Protein 1N2S (pdb70)

Foldseek 3Di:
DEEEEAPCPDQLNVLLVVLCVVLDPYDYYYCVPPVAHRNLLPLQRVLVRCVVRVGQEYEYPWADPPQQVCQVPLPVRLSGQAVSLLSNLQSCQVRLHEYEEEAELLQAAADPDDADEPPDDGDHQGSNNVSNVNNVVSNVVRHQRYEYEYEYQEDELPDDHLLVVLQVCQAVDAADEDAFQAKEFRAYSNQVSNLVSLVVVVCVVPVVLHDYFYDGADDMGGSLVLNVLSVVLCVVLVNDTNYDYRDHDHDPVDDGNGDDYSYRYHDGPSSCVSRVDDHHGRVVNVSVSSVCVSVPPD

Organism: Salmonella typhimurium (strain LT2 / SGSC1412 / ATCC 700720) (NCBI:txid99287)

Structure (mmCIF, N/CA/C/O backbone):
data_1N2S
#
_entry.id   1N2S
#
_cell.length_a   47.435
_cell.length_b   71.572
_cell.length_c   82.281
_cell.angle_alpha   90.00
_cell.angle_beta   90.00
_cell.angle_gamma   90.00
#
_symmetry.space_group_name_H-M   'P 21 21 2'
#
loop_
_entity.id
_entity.type
_entity.pdbx_description
1 polymer 'dTDP-glucose oxidoreductase'
2 non-polymer 'MAGNESIUM ION'
3 non-polymer '1,4-DIHYDRONICOTINAMIDE ADENINE DINUCLEOTIDE'
4 non-polymer 2-AMINO-2-HYDROXYMETHYL-PROPANE-1,3-DIOL
5 water water
#
loop_
_atom_site.group_PDB
_atom_site.id
_atom_site.type_symbol
_atom_site.label_atom_id
_atom_site.label_alt_id
_atom_site.label_comp_id
_atom_site.label_asym_id
_atom_site.label_entity_id
_atom_site.label_seq_id
_atom_site.pdbx_PDB_ins_code
_atom_site.Cartn_x
_atom_site.Cartn_y
_atom_site.Cartn_z
_atom_site.occupancy
_atom_site.B_iso_or_equiv
_atom_site.auth_seq_id
_atom_site.auth_comp_id
_atom_site.auth_asym_id
_atom_site.auth_atom_id
_atom_site.pdbx_PDB_model_num
ATOM 1 N N . MET A 1 1 ? 13.446 3.481 34.868 1.00 36.16 1 MET A N 1
ATOM 2 C CA . MET A 1 1 ? 14.295 2.274 34.851 1.00 35.02 1 MET A CA 1
ATOM 3 C C . MET A 1 1 ? 14.604 1.844 33.453 1.00 30.91 1 MET A C 1
ATOM 4 O O . MET A 1 1 ? 14.083 2.413 32.536 1.00 29.70 1 MET A O 1
ATOM 9 N N . ASN A 1 2 ? 15.579 0.945 33.320 1.00 28.68 2 ASN A N 1
ATOM 10 C CA . ASN A 1 2 ? 16.045 0.396 32.047 1.00 26.03 2 ASN A CA 1
ATOM 11 C C . ASN A 1 2 ? 15.407 -0.900 31.631 1.00 24.86 2 ASN A C 1
ATOM 12 O O . ASN A 1 2 ? 15.320 -1.809 32.411 1.00 23.87 2 ASN A O 1
ATOM 17 N N . ILE A 1 3 ? 14.963 -0.982 30.379 1.00 25.15 3 ILE A N 1
ATOM 18 C CA . ILE A 1 3 ? 14.305 -2.160 29.853 1.00 26.59 3 ILE A CA 1
ATOM 19 C C . ILE A 1 3 ? 15.154 -2.599 28.677 1.00 27.00 3 ILE A C 1
ATOM 20 O O . ILE A 1 3 ? 15.615 -1.772 27.929 1.00 25.77 3 ILE A O 1
ATOM 25 N N . LEU A 1 4 ? 15.419 -3.895 28.580 1.00 27.17 4 LEU A N 1
ATOM 26 C CA . LEU A 1 4 ? 16.150 -4.461 27.443 1.00 27.19 4 LEU A CA 1
ATOM 27 C C . LEU A 1 4 ? 15.266 -5.437 26.717 1.00 26.38 4 LEU A C 1
ATOM 28 O O . LEU A 1 4 ? 14.732 -6.346 27.336 1.00 28.78 4 LEU A O 1
ATOM 33 N N . LEU A 1 5 ? 15.091 -5.259 25.432 1.00 26.62 5 LEU A N 1
ATOM 34 C CA . LEU A 1 5 ? 14.169 -6.100 24.624 1.00 26.27 5 LEU A CA 1
ATOM 35 C C . LEU A 1 5 ? 15.075 -6.787 23.547 1.00 27.18 5 LEU A C 1
ATOM 36 O O . LEU A 1 5 ? 15.842 -6.134 22.891 1.00 25.38 5 LEU A O 1
ATOM 41 N N . PHE A 1 6 ? 15.043 -8.120 23.478 1.00 27.73 6 PHE A N 1
ATOM 42 C CA . PHE A 1 6 ? 15.648 -8.891 22.437 1.00 27.35 6 PHE A CA 1
ATOM 43 C C . PHE A 1 6 ? 14.473 -9.288 21.467 1.00 27.86 6 PHE A C 1
ATOM 44 O O . PHE A 1 6 ? 13.272 -9.438 21.885 1.00 26.08 6 PHE A O 1
ATOM 52 N N . GLY A 1 7 ? 14.778 -9.406 20.177 1.00 27.96 7 GLY A N 1
ATOM 53 C CA . GLY A 1 7 ? 13.758 -9.775 19.184 1.00 27.36 7 GLY A CA 1
ATOM 54 C C . GLY A 1 7 ? 12.868 -8.636 18.728 1.00 27.32 7 GLY A C 1
ATOM 55 O O . GLY A 1 7 ? 11.710 -8.836 18.338 1.00 27.34 7 GLY A O 1
ATOM 56 N N . LYS A 1 8 ? 13.447 -7.445 18.683 1.00 27.58 8 LYS A N 1
ATOM 57 C CA . LYS A 1 8 ? 12.746 -6.206 18.392 1.00 26.97 8 LYS A CA 1
ATOM 58 C C . LYS A 1 8 ? 12.085 -6.180 17.030 1.00 27.21 8 LYS A C 1
ATOM 59 O O . LYS A 1 8 ? 11.080 -5.538 16.933 1.00 26.88 8 LYS A O 1
ATOM 65 N N . THR A 1 9 ? 12.629 -6.893 16.035 1.00 25.35 9 THR A N 1
ATOM 66 C CA . THR A 1 9 ? 12.039 -6.929 14.714 1.00 26.89 9 THR A CA 1
ATOM 67 C C . THR A 1 9 ? 10.938 -7.961 14.512 1.00 26.33 9 THR A C 1
ATOM 68 O O . THR A 1 9 ? 10.339 -7.973 13.456 1.00 25.83 9 THR A O 1
ATOM 72 N N . GLY A 1 10 ? 10.668 -8.826 15.485 1.00 26.52 10 GLY A N 1
ATOM 73 C CA . GLY A 1 10 ? 9.630 -9.819 15.287 1.00 26.73 10 GLY A CA 1
ATOM 74 C C . GLY A 1 10 ? 8.230 -9.229 15.386 1.00 27.04 10 GLY A C 1
ATOM 75 O O . GLY A 1 10 ? 8.061 -8.046 15.610 1.00 24.67 10 GLY A O 1
ATOM 76 N N . GLN A 1 11 ? 7.243 -10.075 15.226 1.00 26.99 11 GLN A N 1
ATOM 77 C CA . GLN A 1 11 ? 5.849 -9.639 15.324 1.00 27.70 11 GLN A CA 1
ATOM 78 C C . GLN A 1 11 ? 5.625 -9.058 16.680 1.00 25.77 11 GLN A C 1
ATOM 79 O O . GLN A 1 11 ? 5.156 -7.942 16.817 1.00 28.29 11 GLN A O 1
ATOM 85 N N . VAL A 1 12 ? 5.988 -9.758 17.696 1.00 23.86 12 VAL A N 1
ATOM 86 C CA . VAL A 1 12 ? 5.649 -9.271 19.056 1.00 24.36 12 VAL A CA 1
ATOM 87 C C . VAL A 1 12 ? 6.635 -8.189 19.400 1.00 25.45 12 VAL A C 1
ATOM 88 O O . VAL A 1 12 ? 6.252 -7.161 19.907 1.00 26.28 12 VAL A O 1
ATOM 92 N N . GLY A 1 13 ? 7.920 -8.435 19.099 1.00 23.89 13 GLY A N 1
ATOM 93 C CA . GLY A 1 13 ? 8.894 -7.414 19.307 1.00 24.58 13 GLY A CA 1
ATOM 94 C C . GLY A 1 13 ? 8.614 -6.058 18.720 1.00 25.49 13 GLY A C 1
ATOM 95 O O . GLY A 1 13 ? 8.948 -5.066 19.354 1.00 23.97 13 GLY A O 1
ATOM 96 N N . TRP A 1 14 ? 8.132 -6.001 17.469 1.00 25.77 14 TRP A N 1
ATOM 97 C CA . TRP A 1 14 ? 7.881 -4.694 16.880 1.00 25.28 14 TRP A CA 1
ATOM 98 C C . TRP A 1 14 ? 6.820 -3.945 17.713 1.00 24.62 14 TRP A C 1
ATOM 99 O O . TRP A 1 14 ? 6.975 -2.696 17.915 1.00 24.31 14 TRP A O 1
ATOM 110 N N . GLU A 1 15 ? 5.786 -4.660 18.210 1.00 24.06 15 GLU A N 1
ATOM 111 C CA . GLU A 1 15 ? 4.765 -4.068 19.077 1.00 25.02 15 GLU A CA 1
ATOM 112 C C . GLU A 1 15 ? 5.302 -3.720 20.506 1.00 25.89 15 GLU A C 1
ATOM 113 O O . GLU A 1 15 ? 4.896 -2.682 21.096 1.00 24.77 15 GLU A O 1
ATOM 119 N N . LEU A 1 16 ? 6.288 -4.501 20.959 1.00 24.09 16 LEU A N 1
ATOM 120 C CA . LEU A 1 16 ? 6.945 -4.159 22.222 1.00 23.66 16 LEU A CA 1
ATOM 121 C C . LEU A 1 16 ? 7.785 -2.929 22.148 1.00 25.23 16 LEU A C 1
ATOM 122 O O . LEU A 1 16 ? 7.934 -2.208 23.136 1.00 26.11 16 LEU A O 1
ATOM 127 N N . GLN A 1 17 ? 8.388 -2.671 21.000 1.00 26.89 17 GLN A N 1
ATOM 128 C CA . GLN A 1 17 ? 9.108 -1.452 20.838 1.00 27.08 17 GLN A CA 1
ATOM 129 C C . GLN A 1 17 ? 8.210 -0.294 21.172 1.00 26.14 17 GLN A C 1
ATOM 130 O O . GLN A 1 17 ? 8.702 0.758 21.626 1.00 27.64 17 GLN A O 1
ATOM 136 N N . ARG A 1 18 ? 6.941 -0.388 20.869 1.00 25.71 18 ARG A N 1
ATOM 137 C CA . ARG A 1 18 ? 6.018 0.713 21.123 1.00 25.30 18 ARG A CA 1
ATOM 138 C C . ARG A 1 18 ? 5.560 0.656 22.585 1.00 25.28 18 ARG A C 1
ATOM 139 O O . ARG A 1 18 ? 5.689 1.665 23.295 1.00 26.06 18 ARG A O 1
ATOM 147 N N . SER A 1 19 ? 5.026 -0.488 22.997 1.00 23.62 19 SER A N 1
ATOM 148 C CA . SER A 1 19 ? 4.417 -0.669 24.313 1.00 25.38 19 SER A CA 1
ATOM 149 C C . SER A 1 19 ? 5.351 -0.429 25.505 1.00 26.10 19 SER A C 1
ATOM 150 O O . SER A 1 19 ? 4.914 0.132 26.511 1.00 25.62 19 SER A O 1
ATOM 153 N N . LEU A 1 20 ? 6.627 -0.764 25.348 1.00 25.84 20 LEU A N 1
ATOM 154 C CA . LEU A 1 20 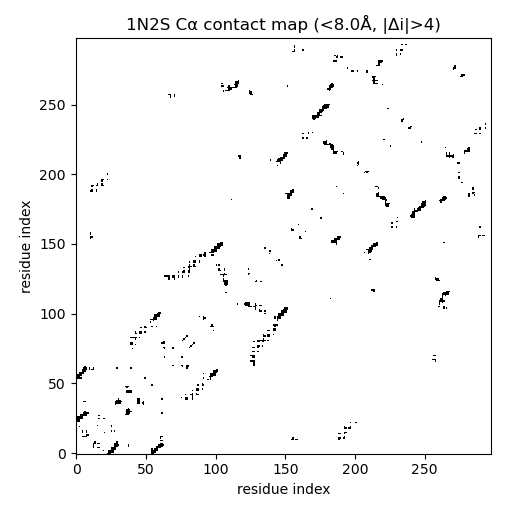? 7.552 -0.657 26.437 1.00 27.44 20 LEU A CA 1
ATOM 155 C C . LEU A 1 20 ? 8.153 0.741 26.465 1.00 29.01 20 LEU A C 1
ATOM 156 O O . LEU A 1 20 ? 8.761 1.108 27.425 1.00 29.44 20 LEU A O 1
ATOM 161 N N . ALA A 1 21 ? 8.006 1.538 25.392 1.00 30.40 21 ALA A N 1
ATOM 162 C CA . ALA A 1 21 ? 8.707 2.819 25.368 1.00 30.72 21 ALA A CA 1
ATOM 163 C C . ALA A 1 21 ? 8.364 3.763 26.529 1.00 31.15 21 ALA A C 1
ATOM 164 O O . ALA A 1 21 ? 9.235 4.449 27.012 1.00 29.45 21 ALA A O 1
ATOM 166 N N . PRO A 1 22 ? 7.090 3.891 26.958 1.00 30.54 22 PRO A N 1
ATOM 167 C CA . PRO A 1 22 ? 6.841 4.739 28.126 1.00 30.34 22 PRO A CA 1
ATOM 168 C C . PRO A 1 22 ? 7.181 4.086 29.504 1.00 28.90 22 PRO A C 1
ATOM 169 O O . PRO A 1 22 ? 7.229 4.782 30.490 1.00 26.75 22 PRO A O 1
ATOM 173 N N . VAL A 1 23 ? 7.372 2.769 29.545 1.00 28.18 23 VAL A N 1
ATOM 174 C CA . VAL A 1 23 ? 7.510 2.057 30.818 1.00 28.48 23 VAL A CA 1
ATOM 175 C C . VAL A 1 23 ? 8.897 2.190 31.449 1.00 28.48 23 VAL A C 1
ATOM 176 O O . VAL A 1 23 ? 9.037 2.191 32.652 1.00 27.53 23 VAL A O 1
ATOM 180 N N . GLY A 1 24 ? 9.896 2.380 30.613 1.00 28.08 24 GLY A N 1
ATOM 181 C CA . GLY A 1 24 ? 11.240 2.628 31.039 1.00 26.85 24 GLY A CA 1
ATOM 182 C C . GLY A 1 24 ? 12.065 2.934 29.813 1.00 28.09 24 GLY A C 1
ATOM 183 O O . GLY A 1 24 ? 11.547 2.810 28.656 1.00 26.83 24 GLY A O 1
ATOM 184 N N . ASN A 1 25 ? 13.356 3.244 30.054 1.00 26.53 25 ASN A N 1
ATOM 185 C CA . ASN A 1 25 ? 14.310 3.554 29.015 1.00 29.79 25 ASN A CA 1
ATOM 186 C C . ASN A 1 25 ? 14.595 2.268 28.267 1.00 29.70 25 ASN A C 1
ATOM 187 O O . ASN A 1 25 ? 15.206 1.383 28.840 1.00 29.92 25 ASN A O 1
ATOM 192 N N . LEU A 1 26 ? 14.141 2.202 26.999 1.00 28.79 26 LEU A N 1
ATOM 193 C CA . LEU A 1 26 ? 14.199 1.013 26.200 1.00 28.49 26 LEU A CA 1
ATOM 194 C C . LEU A 1 26 ? 15.451 0.862 25.351 1.00 29.05 26 LEU A C 1
ATOM 195 O O . LEU A 1 26 ? 15.820 1.766 24.638 1.00 27.86 26 LEU A O 1
ATOM 200 N N . ILE A 1 27 ? 16.090 -0.286 25.449 1.00 28.85 27 ILE A N 1
ATOM 201 C CA . ILE A 1 27 ? 17.202 -0.612 24.569 1.00 29.94 27 ILE A CA 1
ATOM 202 C C . ILE A 1 27 ? 16.708 -1.810 23.805 1.00 29.09 27 ILE A C 1
ATOM 203 O O . ILE A 1 27 ? 16.434 -2.846 24.405 1.00 29.90 27 ILE A O 1
ATOM 208 N N . ALA A 1 28 ? 16.554 -1.644 22.507 1.00 27.87 28 ALA A N 1
ATOM 209 C CA . ALA A 1 28 ? 15.984 -2.681 21.681 1.00 28.38 28 ALA A CA 1
ATOM 210 C C . ALA A 1 28 ? 16.957 -3.310 20.739 1.00 26.88 28 ALA A C 1
ATOM 211 O O . ALA A 1 28 ? 17.494 -2.639 19.885 1.00 26.57 28 ALA A O 1
ATOM 213 N N . LEU A 1 29 ? 17.172 -4.605 20.934 1.00 27.19 29 LEU A N 1
ATOM 214 C CA . LEU A 1 29 ? 18.142 -5.375 20.173 1.00 28.34 29 LEU A CA 1
ATOM 215 C C . LEU A 1 29 ? 17.518 -6.481 19.315 1.00 27.85 29 LEU A C 1
ATOM 216 O O . LEU A 1 29 ? 16.445 -6.940 19.579 1.00 28.23 29 LEU A O 1
ATOM 221 N N . ASP A 1 30 ? 18.212 -6.844 18.247 1.00 29.02 30 ASP A N 1
ATOM 222 C CA . ASP A 1 30 ? 17.946 -8.084 17.521 1.00 29.80 30 ASP A CA 1
ATOM 223 C C . ASP A 1 30 ? 19.353 -8.663 17.024 1.00 30.30 30 ASP A C 1
ATOM 224 O O . ASP A 1 30 ? 20.427 -8.259 17.479 1.00 29.49 30 ASP A O 1
ATOM 229 N N . VAL A 1 31 ? 19.313 -9.611 16.111 1.00 31.04 31 VAL A N 1
ATOM 230 C CA . VAL A 1 31 ? 20.485 -10.356 15.696 1.00 32.07 31 VAL A CA 1
ATOM 231 C C . VAL A 1 31 ? 21.601 -9.525 15.092 1.00 32.50 31 VAL A C 1
ATOM 232 O O . VAL A 1 31 ? 22.785 -9.773 15.313 1.00 31.79 31 VAL A O 1
ATOM 236 N N . HIS A 1 32 ? 21.194 -8.502 14.369 1.00 33.82 32 HIS A N 1
ATOM 237 C CA . HIS A 1 32 ? 22.095 -7.701 13.590 1.00 35.28 32 HIS A CA 1
ATOM 238 C C . HIS A 1 32 ? 22.635 -6.492 14.341 1.00 35.27 32 HIS A C 1
ATOM 239 O O . HIS A 1 32 ? 23.640 -5.896 13.927 1.00 34.72 32 HIS A O 1
ATOM 246 N N . SER A 1 33 ? 22.064 -6.232 15.506 1.00 34.43 33 SER A N 1
ATOM 247 C CA . SER A 1 33 ? 22.551 -5.186 16.386 1.00 35.62 33 SER A CA 1
ATOM 248 C C . SER A 1 33 ? 24.071 -5.297 16.372 1.00 37.37 33 SER A C 1
ATOM 249 O O . SER A 1 33 ? 24.665 -6.314 16.760 1.00 36.32 33 SER A O 1
ATOM 252 N N . LYS A 1 34 ? 24.643 -4.240 15.805 1.00 38.51 34 LYS A N 1
ATOM 253 C CA . LYS A 1 34 ? 26.033 -4.068 15.546 1.00 39.70 34 LYS A CA 1
ATOM 254 C C . LYS A 1 34 ? 26.803 -3.672 16.779 1.00 40.35 34 LYS A C 1
ATOM 255 O O . LYS A 1 34 ? 27.900 -4.184 17.054 1.00 40.12 34 LYS A O 1
ATOM 261 N N . GLU A 1 35 ? 26.219 -2.748 17.521 1.00 41.10 35 GLU A N 1
ATOM 262 C CA . GLU A 1 35 ? 26.896 -2.145 18.647 1.00 42.11 35 GLU A CA 1
ATOM 263 C C . GLU A 1 35 ? 26.607 -2.871 19.978 1.00 42.47 35 GLU A C 1
ATOM 264 O O . GLU A 1 35 ? 27.226 -2.563 21.008 1.00 43.62 35 GLU A O 1
ATOM 270 N N . PHE A 1 36 ? 25.745 -3.888 19.915 1.00 41.93 36 PHE A N 1
ATOM 271 C CA . PHE A 1 36 ? 25.410 -4.759 21.052 1.00 41.75 36 PHE A CA 1
ATOM 272 C C . PHE A 1 36 ? 25.040 -6.179 20.531 1.00 40.74 36 PHE A C 1
ATOM 273 O O . PHE A 1 36 ? 24.348 -6.289 19.513 1.00 40.82 36 PHE A O 1
ATOM 281 N N . CYS A 1 37 ? 25.462 -7.248 21.216 1.00 39.34 37 CYS A N 1
ATOM 282 C CA . CYS A 1 37 ? 25.081 -8.614 20.815 1.00 38.77 37 CYS A CA 1
ATOM 283 C C . CYS A 1 37 ? 23.631 -9.037 21.066 1.00 37.67 37 CYS A C 1
ATOM 284 O O . CYS A 1 37 ? 23.223 -9.214 22.210 1.00 37.25 37 CYS A O 1
ATOM 287 N N . GLY A 1 38 ? 22.882 -9.292 20.006 1.00 36.44 38 GLY A N 1
ATOM 288 C CA . GLY A 1 38 ? 21.516 -9.761 20.152 1.00 36.43 38 GLY A CA 1
ATOM 289 C C . GLY A 1 38 ? 21.206 -11.056 19.430 1.00 35.88 38 GLY A C 1
ATOM 290 O O . GLY A 1 38 ? 20.068 -11.292 19.011 1.00 36.05 38 GLY A O 1
ATOM 291 N N . ASP A 1 39 ? 22.223 -11.882 19.277 1.00 35.04 39 ASP A N 1
ATOM 292 C CA . ASP A 1 39 ? 22.157 -13.142 18.529 1.00 34.56 39 ASP A CA 1
ATOM 293 C C . ASP A 1 39 ? 22.251 -14.325 19.493 1.00 34.15 39 ASP A C 1
ATOM 294 O O . ASP A 1 39 ? 23.289 -14.547 20.109 1.00 32.74 39 ASP A O 1
ATOM 299 N N . PHE A 1 40 ? 21.133 -15.030 19.632 1.00 34.37 40 PHE A N 1
ATOM 300 C CA . PHE A 1 40 ? 20.951 -16.126 20.571 1.00 34.33 40 PHE A CA 1
ATOM 301 C C . PHE A 1 40 ? 21.747 -17.354 20.209 1.00 35.45 40 PHE A C 1
ATOM 302 O O . PHE A 1 40 ? 21.574 -18.397 20.824 1.00 35.27 40 PHE A O 1
ATOM 310 N N . SER A 1 41 ? 22.572 -17.226 19.176 1.00 35.87 41 SER A N 1
ATOM 311 C CA . SER A 1 41 ? 23.523 -18.239 18.814 1.00 36.56 41 SER A CA 1
ATOM 312 C C . SER A 1 41 ? 24.736 -18.061 19.685 1.00 36.93 41 SER A C 1
ATOM 313 O O . SER A 1 41 ? 25.584 -18.895 19.708 1.00 36.30 41 SER A O 1
ATOM 316 N N . ASN A 1 42 ? 24.810 -16.947 20.393 1.00 37.70 42 ASN A N 1
ATOM 317 C CA . ASN A 1 42 ? 25.944 -16.694 21.253 1.00 37.14 42 ASN A CA 1
ATOM 318 C C . ASN A 1 42 ? 25.414 -16.432 22.644 1.00 37.38 42 ASN A C 1
ATOM 319 O O . ASN A 1 42 ? 25.362 -15.295 23.095 1.00 36.53 42 ASN A O 1
ATOM 324 N N . PRO A 1 43 ? 24.973 -17.499 23.292 1.00 37.52 43 PRO A N 1
ATOM 325 C CA . PRO A 1 43 ? 24.393 -17.437 24.634 1.00 37.46 43 PRO A CA 1
ATOM 326 C C . PRO A 1 43 ? 25.264 -16.663 25.592 1.00 36.86 43 PRO A C 1
ATOM 327 O O . PRO A 1 43 ? 24.741 -15.989 26.481 1.00 35.96 43 PRO A O 1
ATOM 331 N N . LYS A 1 44 ? 26.573 -16.773 25.414 1.00 36.22 44 LYS A N 1
ATOM 332 C CA . LYS A 1 44 ? 27.519 -16.083 26.278 1.00 36.18 44 LYS A CA 1
ATOM 333 C C . LYS A 1 44 ? 27.520 -14.611 25.908 1.00 35.51 44 LYS A C 1
ATOM 334 O O . LYS A 1 44 ? 27.738 -13.746 26.759 1.00 35.25 44 LYS A O 1
ATOM 340 N N . GLY A 1 45 ? 27.303 -14.333 24.629 1.00 34.67 45 GLY A N 1
ATOM 341 C CA . GLY A 1 45 ? 27.295 -12.966 24.147 1.00 34.85 45 GLY A CA 1
ATOM 342 C C . GLY A 1 45 ? 26.051 -12.168 24.561 1.00 34.52 45 GLY A C 1
ATOM 343 O O . GLY A 1 45 ? 26.132 -10.952 24.713 1.00 33.46 45 GLY A O 1
ATOM 344 N N . VAL A 1 46 ? 24.921 -12.852 24.731 1.00 34.98 46 VAL A N 1
ATOM 345 C CA . VAL A 1 46 ? 23.686 -12.214 25.179 1.00 35.92 46 VAL A CA 1
ATOM 346 C C . VAL A 1 46 ? 23.742 -12.061 26.706 1.00 35.78 46 VAL A C 1
ATOM 347 O O . VAL A 1 46 ? 23.061 -11.220 27.313 1.00 34.90 46 VAL A O 1
ATOM 351 N N . ALA A 1 47 ? 24.569 -12.888 27.319 1.00 35.41 47 ALA A N 1
ATOM 352 C CA . ALA A 1 47 ? 24.841 -12.760 28.733 1.00 34.94 47 ALA A CA 1
ATOM 353 C C . ALA A 1 47 ? 25.646 -11.480 28.868 1.00 34.33 47 ALA A C 1
ATOM 354 O O . ALA A 1 47 ? 25.281 -10.580 29.594 1.00 35.54 47 ALA A O 1
ATOM 356 N N . GLU A 1 48 ? 26.724 -11.387 28.117 1.00 33.84 48 GLU A N 1
ATOM 357 C CA . GLU A 1 48 ? 27.605 -10.226 28.183 1.00 32.86 48 GLU A CA 1
ATOM 358 C C . GLU A 1 48 ? 26.751 -8.989 28.010 1.00 31.42 48 GLU A C 1
ATOM 359 O O . GLU A 1 48 ? 26.715 -8.129 28.888 1.00 29.88 48 GLU A O 1
ATOM 365 N N . THR A 1 49 ? 26.025 -8.919 26.898 1.00 31.33 49 THR A N 1
ATOM 366 C CA . THR A 1 49 ? 25.072 -7.822 26.686 1.00 30.87 49 THR A CA 1
ATOM 367 C C . THR A 1 49 ? 24.233 -7.495 27.934 1.00 29.40 49 THR A C 1
ATOM 368 O O . THR A 1 49 ? 24.135 -6.336 28.311 1.00 28.52 49 THR A O 1
ATOM 372 N N . VAL A 1 50 ? 23.653 -8.511 28.574 1.00 28.97 50 VAL A N 1
ATOM 373 C CA . VAL A 1 50 ? 22.826 -8.330 29.768 1.00 29.56 50 VAL A CA 1
ATOM 374 C C . VAL A 1 50 ? 23.629 -7.852 30.966 1.00 30.82 50 VAL A C 1
ATOM 375 O O . VAL A 1 50 ? 23.063 -7.265 31.893 1.00 30.90 50 VAL A O 1
ATOM 379 N N . ARG A 1 51 ? 24.943 -8.126 30.963 1.00 32.12 51 ARG A N 1
ATOM 380 C CA . ARG A 1 51 ? 25.849 -7.627 32.003 1.00 32.29 51 ARG A CA 1
ATOM 381 C C . ARG A 1 51 ? 26.258 -6.206 31.582 1.00 31.94 51 ARG A C 1
ATOM 382 O O . ARG A 1 51 ? 26.226 -5.280 32.372 1.00 31.85 51 ARG A O 1
ATOM 390 N N . LYS A 1 52 ? 26.505 -6.016 30.288 1.00 31.59 52 LYS A N 1
ATOM 391 C CA . LYS A 1 52 ? 26.907 -4.709 29.735 1.00 30.47 52 LYS A CA 1
ATOM 392 C C . LYS A 1 52 ? 25.960 -3.548 29.979 1.00 30.81 52 LYS A C 1
ATOM 393 O O . LYS A 1 52 ? 26.429 -2.389 29.952 1.00 27.63 52 LYS A O 1
ATOM 399 N N . LEU A 1 53 ? 24.635 -3.877 30.123 1.00 31.72 53 LEU A N 1
ATOM 400 C CA . LEU A 1 53 ? 23.531 -2.952 30.321 1.00 32.08 53 LEU A CA 1
ATOM 401 C C . LEU A 1 53 ? 22.909 -2.976 31.746 1.00 32.56 53 LEU A C 1
ATOM 402 O O . LEU A 1 53 ? 22.515 -1.940 32.230 1.00 32.14 53 LEU A O 1
ATOM 407 N N . ARG A 1 54 ? 22.876 -4.132 32.424 1.00 32.78 54 ARG A N 1
ATOM 408 C CA . ARG A 1 54 ? 22.332 -4.255 33.803 1.00 32.25 54 ARG A CA 1
ATOM 409 C C . ARG A 1 54 ? 20.824 -4.068 33.974 1.00 31.28 54 ARG A C 1
ATOM 410 O O . ARG A 1 54 ? 20.379 -3.587 35.000 1.00 31.35 54 ARG A O 1
ATOM 418 N N . PRO A 1 55 ? 19.994 -4.516 33.051 1.00 30.15 55 PRO A N 1
ATOM 419 C CA . PRO A 1 55 ? 18.613 -4.055 33.078 1.00 27.74 55 PRO A CA 1
ATOM 420 C C . PRO A 1 55 ? 17.798 -4.355 34.326 1.00 26.26 55 PRO A C 1
ATOM 421 O O . PRO A 1 55 ? 18.031 -5.274 35.075 1.00 23.16 55 PRO A O 1
ATOM 425 N N . ASP A 1 56 ? 16.764 -3.553 34.512 1.00 24.68 56 ASP A N 1
ATOM 426 C CA . ASP A 1 56 ? 15.819 -3.829 35.561 1.00 25.29 56 ASP A CA 1
ATOM 427 C C . ASP A 1 56 ? 14.841 -4.839 35.027 1.00 25.01 56 ASP A C 1
ATOM 428 O O . ASP A 1 56 ? 14.332 -5.638 35.759 1.00 24.42 56 ASP A O 1
ATOM 433 N N . VAL A 1 57 ? 14.571 -4.801 33.725 1.00 26.41 57 VAL A N 1
ATOM 434 C CA . VAL A 1 57 ? 13.637 -5.741 33.130 1.00 26.51 57 VAL A CA 1
ATOM 435 C C . VAL A 1 57 ? 14.178 -6.166 31.779 1.00 27.34 57 VAL A C 1
ATOM 436 O O . VAL A 1 57 ? 14.608 -5.315 30.998 1.00 27.15 57 VAL A O 1
ATOM 440 N N . ILE A 1 58 ? 14.127 -7.476 31.517 1.00 26.97 58 ILE A N 1
ATOM 441 C CA . ILE A 1 58 ? 14.491 -8.020 30.226 1.00 27.98 58 ILE A CA 1
ATOM 442 C C . ILE A 1 58 ? 13.219 -8.620 29.577 1.00 27.05 58 ILE A C 1
ATOM 443 O O . ILE A 1 58 ? 12.567 -9.462 30.174 1.00 28.09 58 ILE A O 1
ATOM 448 N N . VAL A 1 59 ? 12.918 -8.235 28.352 1.00 25.99 59 VAL A N 1
ATOM 449 C CA . VAL A 1 59 ? 11.746 -8.768 27.677 1.00 25.47 59 VAL A CA 1
ATOM 450 C C . VAL A 1 59 ? 12.317 -9.538 26.541 1.00 25.14 59 VAL A C 1
ATOM 451 O O . VAL A 1 59 ? 13.023 -8.994 25.735 1.00 26.43 59 VAL A O 1
ATOM 455 N N . ASN A 1 60 ? 12.091 -10.843 26.507 1.00 25.16 60 ASN A N 1
ATOM 456 C CA . ASN A 1 60 ? 12.687 -11.642 25.440 1.00 26.18 60 ASN A CA 1
ATOM 457 C C . ASN A 1 60 ? 11.629 -12.001 24.411 1.00 26.35 60 ASN A C 1
ATOM 458 O O . ASN A 1 60 ? 10.735 -12.800 24.705 1.00 25.63 60 ASN A O 1
ATOM 463 N N . ALA A 1 61 ? 11.712 -11.417 23.213 1.00 27.38 61 ALA A N 1
ATOM 464 C CA . ALA A 1 61 ? 10.737 -11.787 22.148 1.00 26.30 61 ALA A CA 1
ATOM 465 C C . ALA A 1 61 ? 11.488 -12.518 21.022 1.00 26.84 61 ALA A C 1
ATOM 466 O O . ALA A 1 61 ? 10.986 -12.636 19.910 1.00 26.42 61 ALA A O 1
ATOM 468 N N . ALA A 1 62 ? 12.700 -12.957 21.260 1.00 24.98 62 ALA A N 1
ATOM 469 C CA . ALA A 1 62 ? 13.419 -13.638 20.165 1.00 25.86 62 ALA A CA 1
ATOM 470 C C . ALA A 1 62 ? 13.255 -15.121 20.370 1.00 27.24 62 ALA A C 1
ATOM 471 O O . ALA A 1 62 ? 13.076 -15.580 21.500 1.00 29.35 62 ALA A O 1
ATOM 473 N N . ALA A 1 63 ? 13.232 -15.868 19.293 1.00 27.76 63 ALA A N 1
ATOM 474 C CA . ALA A 1 63 ? 13.090 -17.307 19.394 1.00 27.52 63 ALA A CA 1
ATOM 475 C C . ALA A 1 63 ? 13.300 -17.954 18.032 1.00 28.41 63 ALA A C 1
ATOM 476 O O . ALA A 1 63 ? 13.332 -17.297 16.994 1.00 27.52 63 ALA A O 1
ATOM 478 N N . HIS A 1 64 ? 13.418 -19.264 18.053 1.00 27.68 64 HIS A N 1
ATOM 479 C CA . HIS A 1 64 ? 13.391 -20.006 16.813 1.00 29.79 64 HIS A CA 1
ATOM 480 C C . HIS A 1 64 ? 11.890 -20.243 16.687 1.00 30.03 64 HIS A C 1
ATOM 481 O O . HIS A 1 64 ? 11.257 -20.862 17.568 1.00 31.28 64 HIS A O 1
ATOM 488 N N . THR A 1 65 ? 11.298 -19.726 15.639 1.00 30.11 65 THR A N 1
ATOM 489 C CA . THR A 1 65 ? 9.872 -19.810 15.508 1.00 30.03 65 THR A CA 1
ATOM 490 C C . THR A 1 65 ? 9.391 -20.487 14.275 1.00 30.88 65 THR A C 1
ATOM 491 O O . THR A 1 65 ? 8.210 -20.501 14.037 1.00 32.89 65 THR A O 1
ATOM 495 N N . ALA A 1 66 ? 10.283 -21.092 13.495 1.00 30.88 66 ALA A N 1
ATOM 496 C CA . ALA A 1 66 ? 9.848 -21.848 12.349 1.00 30.11 66 ALA A CA 1
ATOM 497 C C . ALA A 1 66 ? 9.667 -23.309 12.809 1.00 30.05 66 ALA A C 1
ATOM 498 O O . ALA A 1 66 ? 10.617 -24.070 12.796 1.00 29.15 66 ALA A O 1
ATOM 500 N N . VAL A 1 67 ? 8.445 -23.687 13.185 1.00 30.80 67 VAL A N 1
ATOM 501 C CA . VAL A 1 67 ? 8.236 -24.948 13.870 1.00 32.34 67 VAL A CA 1
ATOM 502 C C . VAL A 1 67 ? 8.690 -26.114 12.999 1.00 32.04 67 VAL A C 1
ATOM 503 O O . VAL A 1 67 ? 9.487 -26.918 13.458 1.00 31.84 67 VAL A O 1
ATOM 507 N N . ASP A 1 68 ? 8.281 -26.133 11.728 1.00 31.35 68 ASP A N 1
ATOM 508 C CA . ASP A 1 68 ? 8.623 -27.214 10.828 1.00 32.64 68 ASP A CA 1
ATOM 509 C C . ASP A 1 68 ? 10.111 -27.333 10.598 1.00 32.26 68 ASP A C 1
ATOM 510 O O . ASP A 1 68 ? 10.622 -28.431 10.531 1.00 30.62 68 ASP A O 1
ATOM 515 N N . LYS A 1 69 ? 10.817 -26.219 10.479 1.00 31.88 69 LYS A N 1
ATOM 516 C CA . LYS A 1 69 ? 12.246 -26.309 10.201 1.00 32.68 69 LYS A CA 1
ATOM 517 C C . LYS A 1 69 ? 12.968 -26.856 11.428 1.00 32.89 69 LYS A C 1
ATOM 518 O O . LYS A 1 69 ? 13.994 -27.578 11.315 1.00 33.21 69 LYS A O 1
ATOM 524 N N . ALA A 1 70 ? 12.396 -26.561 12.593 1.00 32.37 70 ALA A N 1
ATOM 525 C CA . ALA A 1 70 ? 12.939 -27.021 13.863 1.00 33.23 70 ALA A CA 1
ATOM 526 C C . ALA A 1 70 ? 13.110 -28.548 13.886 1.00 32.69 70 ALA A C 1
ATOM 527 O O . ALA A 1 70 ? 14.106 -29.051 14.407 1.00 33.01 70 ALA A O 1
ATOM 529 N N . GLU A 1 71 ? 12.163 -29.284 13.310 1.00 33.21 71 GLU A N 1
ATOM 530 C CA . GLU A 1 71 ? 12.297 -30.757 13.249 1.00 34.01 71 GLU A CA 1
ATOM 531 C C . GLU A 1 71 ? 13.551 -31.173 12.521 1.00 34.31 71 GLU A C 1
ATOM 532 O O . GLU A 1 71 ? 14.082 -32.236 12.761 1.00 35.11 71 GLU A O 1
ATOM 538 N N . SER A 1 72 ? 14.021 -30.341 11.614 1.00 35.16 72 SER A N 1
ATOM 539 C CA . SER A 1 72 ? 15.182 -30.683 10.826 1.00 35.80 72 SER A CA 1
ATOM 540 C C . SER A 1 72 ? 16.443 -30.159 11.506 1.00 36.28 72 SER A C 1
ATOM 541 O O . SER A 1 72 ? 17.546 -30.525 11.141 1.00 36.09 72 SER A O 1
ATOM 544 N N . GLU A 1 73 ? 16.277 -29.300 12.498 1.00 37.40 73 GLU A N 1
ATOM 545 C CA . GLU A 1 73 ? 17.417 -28.703 13.190 1.00 38.07 73 GLU A CA 1
ATOM 546 C C . GLU A 1 73 ? 17.073 -28.442 14.642 1.00 37.74 73 GLU A C 1
ATOM 547 O O . GLU A 1 73 ? 17.059 -27.295 15.114 1.00 37.48 73 GLU A O 1
ATOM 553 N N . PRO A 1 74 ? 16.828 -29.522 15.368 1.00 37.46 74 PRO A N 1
ATOM 554 C CA . PRO A 1 74 ? 16.458 -29.402 16.772 1.00 37.18 74 PRO A CA 1
ATOM 555 C C . PRO A 1 74 ? 17.594 -28.769 17.560 1.00 37.14 74 PRO A C 1
ATOM 556 O O . PRO A 1 74 ? 17.347 -28.220 18.613 1.00 36.67 74 PRO A O 1
ATOM 560 N N . GLU A 1 75 ? 18.821 -28.839 17.053 1.00 37.33 75 GLU A N 1
ATOM 561 C CA . GLU A 1 75 ? 19.976 -28.291 17.771 1.00 37.43 75 GLU A CA 1
ATOM 562 C C . GLU A 1 75 ? 19.896 -26.767 17.867 1.00 36.66 75 GLU A C 1
ATOM 563 O O . GLU A 1 75 ? 20.014 -26.198 18.939 1.00 36.93 75 GLU A O 1
ATOM 569 N N . LEU A 1 76 ? 19.735 -26.115 16.728 1.00 36.24 76 LEU A N 1
ATOM 570 C CA . LEU A 1 76 ? 19.697 -24.664 16.674 1.00 35.81 76 LEU A CA 1
ATOM 571 C C . LEU A 1 76 ? 18.503 -24.114 17.473 1.00 35.14 76 LEU A C 1
ATOM 572 O O . LEU A 1 76 ? 18.597 -23.086 18.167 1.00 34.14 76 LEU A O 1
ATOM 577 N N . ALA A 1 77 ? 17.379 -24.806 17.363 1.00 34.37 77 ALA A N 1
ATOM 578 C CA . ALA A 1 77 ? 16.196 -24.457 18.122 1.00 33.83 77 ALA A CA 1
ATOM 579 C C . ALA A 1 77 ? 16.501 -24.529 19.609 1.00 33.86 77 ALA A C 1
ATOM 580 O O . ALA A 1 77 ? 16.118 -23.653 20.348 1.00 33.65 77 ALA A O 1
ATOM 582 N N . GLN A 1 78 ? 17.196 -25.585 20.036 1.00 33.57 78 GLN A N 1
ATOM 583 C CA . GLN A 1 78 ? 17.486 -25.757 21.452 1.00 33.86 78 GLN A CA 1
ATOM 584 C C . GLN A 1 78 ? 18.265 -24.549 21.929 1.00 32.96 78 GLN A C 1
ATOM 585 O O . GLN A 1 78 ? 17.954 -23.967 22.958 1.00 32.89 78 GLN A O 1
ATOM 591 N N . LEU A 1 79 ? 19.239 -24.154 21.130 1.00 32.11 79 LEU A N 1
ATOM 592 C CA . LEU A 1 79 ? 20.091 -23.027 21.431 1.00 31.44 79 LEU A CA 1
ATOM 593 C C . LEU A 1 79 ? 19.261 -21.740 21.630 1.00 32.02 79 LEU A C 1
ATOM 594 O O . LEU A 1 79 ? 19.420 -21.015 22.621 1.00 32.56 79 LEU A O 1
ATOM 599 N N . LEU A 1 80 ? 18.307 -21.513 20.730 1.00 30.33 80 LEU A N 1
ATOM 600 C CA . LEU A 1 80 ? 17.528 -20.303 20.725 1.00 30.70 80 LEU A CA 1
ATOM 601 C C . LEU A 1 80 ? 16.359 -20.310 21.698 1.00 29.23 80 LEU A C 1
ATOM 602 O O . LEU A 1 80 ? 16.106 -19.337 22.331 1.00 27.16 80 LEU A O 1
ATOM 607 N N . ASN A 1 81 ? 15.716 -21.452 21.870 1.00 29.21 81 ASN A N 1
ATOM 608 C CA . ASN A 1 81 ? 14.562 -21.530 22.730 1.00 29.20 81 ASN A CA 1
ATOM 609 C C . ASN A 1 81 ? 14.851 -21.997 24.162 1.00 29.13 81 ASN A C 1
ATOM 610 O O . ASN A 1 81 ? 13.955 -21.965 24.990 1.00 29.44 81 ASN A O 1
ATOM 615 N N . ALA A 1 82 ? 16.085 -22.396 24.461 1.00 29.37 82 ALA A N 1
ATOM 616 C CA . ALA A 1 82 ? 16.410 -22.852 25.796 1.00 29.49 82 ALA A CA 1
ATOM 617 C C . ALA A 1 82 ? 17.772 -22.387 26.260 1.00 29.77 82 ALA A C 1
ATOM 618 O O . ALA A 1 82 ? 17.851 -21.722 27.266 1.00 30.08 82 ALA A O 1
ATOM 620 N N . THR A 1 83 ? 18.844 -22.743 25.554 1.00 30.07 83 THR A N 1
ATOM 621 C CA . THR A 1 83 ? 20.198 -22.401 25.999 1.00 30.44 83 THR A CA 1
ATOM 622 C C . THR A 1 83 ? 20.410 -20.925 26.315 1.00 30.30 83 THR A C 1
ATOM 623 O O . THR A 1 83 ? 20.887 -20.567 27.391 1.00 29.50 83 THR A O 1
ATOM 627 N N . SER A 1 84 ? 20.077 -20.070 25.366 1.00 29.94 84 SER A N 1
ATOM 628 C CA . SER A 1 84 ? 20.190 -18.638 25.564 1.00 29.92 84 SER A CA 1
ATOM 629 C C . SER A 1 84 ? 19.178 -18.103 26.607 1.00 30.33 84 SER A C 1
ATOM 630 O O . SER A 1 84 ? 19.451 -17.104 27.273 1.00 31.53 84 SER A O 1
ATOM 633 N N . VAL A 1 85 ? 18.017 -18.750 26.738 1.00 29.53 85 VAL A N 1
ATOM 634 C CA . VAL A 1 85 ? 17.062 -18.387 27.782 1.00 29.73 85 VAL A CA 1
ATOM 635 C C . VAL A 1 85 ? 17.637 -18.632 29.190 1.00 29.01 85 VAL A C 1
ATOM 636 O O . VAL A 1 85 ? 17.393 -17.854 30.085 1.00 28.33 85 VAL A O 1
ATOM 640 N N . GLU A 1 86 ? 18.409 -19.716 29.373 1.00 28.35 86 GLU A N 1
ATOM 641 C CA . GLU A 1 86 ? 19.048 -20.037 30.647 1.00 28.00 86 GLU A CA 1
ATOM 642 C C . GLU A 1 86 ? 20.149 -19.004 30.914 1.00 27.11 86 GLU A C 1
ATOM 643 O O . GLU A 1 86 ? 20.261 -18.477 32.004 1.00 26.43 86 GLU A O 1
ATOM 649 N N . ALA A 1 87 ? 20.908 -18.677 29.878 1.00 26.82 87 ALA A N 1
ATOM 650 C CA . ALA A 1 87 ? 22.070 -17.791 29.983 1.00 26.28 87 ALA A CA 1
ATOM 651 C C . ALA A 1 87 ? 21.710 -16.378 30.347 1.00 25.53 87 ALA A C 1
ATOM 652 O O . ALA A 1 87 ? 22.510 -15.628 30.939 1.00 22.85 87 ALA A O 1
ATOM 654 N N . ILE A 1 88 ? 20.499 -16.015 29.956 1.00 25.70 88 ILE A N 1
ATOM 655 C CA . ILE A 1 88 ? 19.975 -14.699 30.139 1.00 26.39 88 ILE A CA 1
ATOM 656 C C . ILE A 1 88 ? 19.267 -14.713 31.471 1.00 26.03 88 ILE A C 1
ATOM 657 O O . ILE A 1 88 ? 19.325 -13.744 32.211 1.00 25.07 88 ILE A O 1
ATOM 662 N N . ALA A 1 89 ? 18.635 -15.841 31.777 1.00 26.21 89 ALA A N 1
ATOM 663 C CA . ALA A 1 89 ? 18.021 -16.036 33.077 1.00 27.00 89 ALA A CA 1
ATOM 664 C C . ALA A 1 89 ? 19.040 -15.942 34.198 1.00 26.89 89 ALA A C 1
ATOM 665 O O . ALA A 1 89 ? 18.877 -15.131 35.113 1.00 25.60 89 ALA A O 1
ATOM 667 N N . LYS A 1 90 ? 20.106 -16.760 34.133 1.00 28.24 90 LYS A N 1
ATOM 668 C CA . LYS A 1 90 ? 21.116 -16.754 35.175 1.00 29.38 90 LYS A CA 1
ATOM 669 C C . LYS A 1 90 ? 21.728 -15.373 35.313 1.00 29.74 90 LYS A C 1
ATOM 670 O O . LYS A 1 90 ? 22.001 -14.909 36.411 1.00 29.35 90 LYS A O 1
ATOM 676 N N . ALA A 1 91 ? 21.927 -14.693 34.197 1.00 30.78 91 ALA A N 1
ATOM 677 C CA . ALA A 1 91 ? 22.569 -13.390 34.260 1.00 31.73 91 ALA A CA 1
ATOM 678 C C . ALA A 1 91 ? 21.540 -12.398 34.881 1.00 33.00 91 ALA A C 1
ATOM 679 O O . ALA A 1 91 ? 21.873 -11.536 35.693 1.00 33.99 91 ALA A O 1
ATOM 681 N N . ALA A 1 92 ? 20.280 -12.587 34.549 1.00 32.92 92 ALA A N 1
ATOM 682 C CA . ALA A 1 92 ? 19.247 -11.710 35.057 1.00 34.45 92 ALA A CA 1
ATOM 683 C C . ALA A 1 92 ? 19.254 -11.834 36.553 1.00 35.36 92 ALA A C 1
ATOM 684 O O . ALA A 1 92 ? 19.156 -10.853 37.306 1.00 35.18 92 ALA A O 1
ATOM 686 N N . ASN A 1 93 ? 19.373 -13.066 36.994 1.00 35.74 93 ASN A N 1
ATOM 687 C CA . ASN A 1 93 ? 19.327 -13.287 38.393 1.00 36.67 93 ASN A CA 1
ATOM 688 C C . ASN A 1 93 ? 20.586 -12.815 39.097 1.00 37.04 93 ASN A C 1
ATOM 689 O O . ASN A 1 93 ? 20.601 -12.804 40.306 1.00 38.10 93 ASN A O 1
ATOM 694 N N . GLU A 1 94 ? 21.640 -12.434 38.376 1.00 37.46 94 GLU A N 1
ATOM 695 C CA . GLU A 1 94 ? 22.845 -11.935 39.065 1.00 38.13 94 GLU A CA 1
ATOM 696 C C . GLU A 1 94 ? 22.456 -10.588 39.674 1.00 37.64 94 GLU A C 1
ATOM 697 O O . GLU A 1 94 ? 22.868 -10.260 40.774 1.00 37.44 94 GLU A O 1
ATOM 703 N N . THR A 1 95 ? 21.651 -9.826 38.943 1.00 36.74 95 THR A N 1
ATOM 704 C CA . THR A 1 95 ? 21.243 -8.458 39.342 1.00 37.17 95 THR A CA 1
ATOM 705 C C . THR A 1 95 ? 19.791 -8.267 39.826 1.00 35.70 95 THR A C 1
ATOM 706 O O . THR A 1 95 ? 19.334 -7.136 39.962 1.00 35.44 95 THR A O 1
ATOM 710 N N . GLY A 1 96 ? 19.073 -9.348 40.090 1.00 34.54 96 GLY A N 1
ATOM 711 C CA . GLY A 1 96 ? 17.694 -9.210 40.505 1.00 34.30 96 GLY A CA 1
ATOM 712 C C . GLY A 1 96 ? 16.826 -8.573 39.434 1.00 33.25 96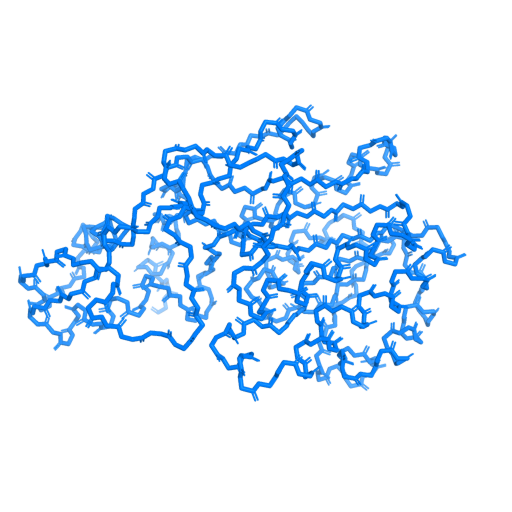 GLY A C 1
ATOM 713 O O . GLY A 1 96 ? 15.908 -7.825 39.714 1.00 33.98 96 GLY A O 1
ATOM 714 N N . ALA A 1 97 ? 17.124 -8.826 38.180 1.00 32.00 97 ALA A N 1
ATOM 715 C CA . ALA A 1 97 ? 16.286 -8.249 37.136 1.00 31.01 97 ALA A CA 1
ATOM 716 C C . ALA A 1 97 ? 15.077 -9.137 36.829 1.00 29.75 97 ALA A C 1
ATOM 717 O O . ALA A 1 97 ? 15.132 -10.344 36.995 1.00 30.24 97 ALA A O 1
ATOM 719 N N . TRP A 1 98 ? 13.974 -8.561 36.391 1.00 27.60 98 TRP A N 1
ATOM 720 C CA . TRP A 1 98 ? 12.860 -9.401 35.950 1.00 27.04 98 TRP A CA 1
ATOM 721 C C . TRP A 1 98 ? 13.091 -9.895 34.552 1.00 26.20 98 TRP A C 1
ATOM 722 O O . TRP A 1 98 ? 13.685 -9.188 33.774 1.00 25.81 98 TRP A O 1
ATOM 733 N N . VAL A 1 99 ? 12.678 -11.121 34.246 1.00 26.01 99 VAL A N 1
ATOM 734 C CA . VAL A 1 99 ? 12.763 -11.603 32.862 1.00 27.13 99 VAL A CA 1
ATOM 735 C C . VAL A 1 99 ? 11.391 -11.897 32.362 1.00 27.14 99 VAL A C 1
ATOM 736 O O . VAL A 1 99 ? 10.669 -12.641 32.996 1.00 28.73 99 VAL A O 1
ATOM 740 N N . VAL A 1 100 ? 10.990 -11.288 31.253 1.00 28.57 100 VAL A N 1
ATOM 741 C CA . VAL A 1 100 ? 9.691 -11.582 30.649 1.00 27.80 100 VAL A CA 1
ATOM 742 C C . VAL A 1 100 ? 9.947 -12.430 29.443 1.00 27.97 100 VAL A C 1
ATOM 743 O O . VAL A 1 100 ? 10.869 -12.189 28.670 1.00 28.21 100 VAL A O 1
ATOM 747 N N . HIS A 1 101 ? 9.116 -13.430 29.253 1.00 27.15 101 HIS A N 1
ATOM 748 C CA . HIS A 1 101 ? 9.418 -14.409 28.263 1.00 27.35 101 HIS A CA 1
ATOM 749 C C . HIS A 1 101 ? 8.138 -15.016 27.710 1.00 25.98 101 HIS A C 1
ATOM 750 O O . HIS A 1 101 ? 7.208 -15.260 28.436 1.00 26.80 101 HIS A O 1
ATOM 757 N N . TYR A 1 102 ? 8.103 -15.223 26.411 1.00 27.06 102 TYR A N 1
ATOM 758 C CA . TYR A 1 102 ? 6.964 -15.840 25.733 1.00 26.88 102 TYR A CA 1
ATOM 759 C C . TYR A 1 102 ? 7.159 -17.351 25.444 1.00 28.15 102 TYR A C 1
ATOM 760 O O . TYR A 1 102 ? 8.261 -17.799 25.103 1.00 28.35 102 TYR A O 1
ATOM 769 N N . SER A 1 103 ? 6.111 -18.139 25.713 1.00 28.34 103 SER A N 1
ATOM 770 C CA . SER A 1 103 ? 6.096 -19.537 25.358 1.00 29.50 103 SER A CA 1
ATOM 771 C C . SER A 1 103 ? 4.869 -19.867 24.517 1.00 29.21 103 SER A C 1
ATOM 772 O O . SER A 1 103 ? 4.083 -19.006 24.127 1.00 29.77 103 SER A O 1
ATOM 775 N N . THR A 1 104 ? 4.671 -21.148 24.290 1.00 29.58 104 THR A N 1
ATOM 776 C CA . THR A 1 104 ? 3.638 -21.579 23.385 1.00 30.20 104 THR A CA 1
ATOM 777 C C . THR A 1 104 ? 2.847 -22.754 23.882 1.00 30.06 104 THR A C 1
ATOM 778 O O . THR A 1 104 ? 3.339 -23.538 24.690 1.00 28.92 104 THR A O 1
ATOM 782 N N . ASP A 1 105 ? 1.622 -22.881 23.379 1.00 30.79 105 ASP A N 1
ATOM 783 C CA . ASP A 1 105 ? 0.780 -24.035 23.699 1.00 31.56 105 ASP A CA 1
ATOM 784 C C . ASP A 1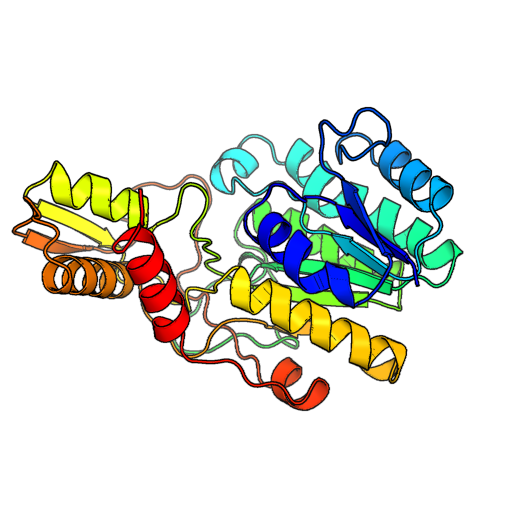 105 ? 1.355 -25.344 23.178 1.00 31.47 105 ASP A C 1
ATOM 785 O O . ASP A 1 105 ? 0.983 -26.389 23.688 1.00 32.73 105 ASP A O 1
ATOM 790 N N . TYR A 1 106 ? 2.265 -25.306 22.199 1.00 30.76 106 TYR A N 1
ATOM 791 C CA . TYR A 1 106 ? 2.905 -26.520 21.677 1.00 31.58 106 TYR A CA 1
ATOM 792 C C . TYR A 1 106 ? 3.609 -27.329 22.793 1.00 31.17 106 TYR A C 1
ATOM 793 O O . TYR A 1 106 ? 4.287 -28.342 22.545 1.00 30.91 106 TYR A O 1
ATOM 802 N N . VAL A 1 107 ? 3.419 -26.863 24.018 1.00 31.35 107 VAL A N 1
ATOM 803 C CA . VAL A 1 107 ? 4.008 -27.442 25.197 1.00 31.53 107 VAL A CA 1
ATOM 804 C C . VAL A 1 107 ? 3.069 -28.555 25.710 1.00 30.68 107 VAL A C 1
ATOM 805 O O . VAL A 1 107 ? 3.469 -29.404 26.495 1.00 31.26 107 VAL A O 1
ATOM 809 N N . PHE A 1 108 ? 1.821 -28.522 25.243 1.00 30.44 108 PHE A N 1
ATOM 810 C CA . PHE A 1 108 ? 0.773 -29.487 25.588 1.00 31.10 108 PHE A CA 1
ATOM 811 C C . PHE A 1 108 ? 0.515 -30.454 24.396 1.00 31.91 108 PHE A C 1
ATOM 812 O O . PHE A 1 108 ? 0.979 -30.182 23.262 1.00 29.20 108 PHE A O 1
ATOM 820 N N . PRO A 1 109 ? -0.208 -31.562 24.644 1.00 33.66 109 PRO A N 1
ATOM 821 C CA . PRO A 1 109 ? -0.539 -32.519 23.594 1.00 34.75 109 PRO A CA 1
ATOM 822 C C . PRO A 1 109 ? -1.788 -32.071 22.820 1.00 36.16 109 PRO A C 1
ATOM 823 O O . PRO A 1 109 ? -1.794 -30.979 22.295 1.00 34.82 109 PRO A O 1
ATOM 827 N N . GLY A 1 110 ? -2.824 -32.905 22.735 1.00 37.80 110 GLY A N 1
ATOM 828 C CA . GLY A 1 110 ? -4.069 -32.527 22.081 1.00 39.21 110 GLY A CA 1
ATOM 829 C C . GLY A 1 110 ? -5.266 -33.337 22.595 1.00 39.93 110 GLY A C 1
ATOM 830 O O . GLY A 1 110 ? -5.214 -34.564 22.698 1.00 40.48 110 GLY A O 1
ATOM 831 N N . THR A 1 111 ? -6.355 -32.648 22.929 1.00 41.14 111 THR A N 1
ATOM 832 C CA . THR A 1 111 ? -7.581 -33.331 23.366 1.00 41.26 111 THR A CA 1
ATOM 833 C C . THR A 1 111 ? -8.729 -32.327 23.409 1.00 41.67 111 THR A C 1
ATOM 834 O O . THR A 1 111 ? -9.056 -31.778 24.457 1.00 41.82 111 THR A O 1
ATOM 838 N N . GLY A 1 112 ? -9.311 -32.091 22.234 1.00 41.77 112 GLY A N 1
ATOM 839 C CA . GLY A 1 112 ? -10.361 -31.112 22.028 1.00 41.00 112 GLY A CA 1
ATOM 840 C C . GLY A 1 112 ? -11.277 -30.916 23.202 1.00 40.15 112 GLY A C 1
ATOM 841 O O . GLY A 1 112 ? -11.277 -31.683 24.136 1.00 39.90 112 GLY A O 1
ATOM 842 N N . ASP A 1 113 ? -12.045 -29.842 23.128 1.00 40.25 113 ASP A N 1
ATOM 843 C CA . ASP A 1 113 ? -12.959 -29.420 24.182 1.00 39.88 113 ASP A CA 1
ATOM 844 C C . ASP A 1 113 ? -12.338 -28.578 25.308 1.00 38.62 113 ASP A C 1
ATOM 845 O O . ASP A 1 113 ? -12.741 -27.426 25.476 1.00 38.07 113 ASP A O 1
ATOM 850 N N . ILE A 1 114 ? -11.362 -29.107 26.052 1.00 37.03 114 ILE A N 1
ATOM 851 C CA . ILE A 1 114 ? -10.878 -28.395 27.253 1.00 35.83 114 ILE A CA 1
ATOM 852 C C . ILE A 1 114 ? -9.649 -27.490 27.165 1.00 33.81 114 ILE A C 1
ATOM 853 O O . ILE A 1 114 ? -8.576 -27.900 26.754 1.00 32.45 114 ILE A O 1
ATOM 858 N N . PRO A 1 115 ? -9.808 -26.265 27.629 1.00 32.36 115 PRO A N 1
ATOM 859 C CA . PRO A 1 115 ? -8.669 -25.351 27.701 1.00 32.75 115 PRO A CA 1
ATOM 860 C C . PRO A 1 115 ? -7.659 -25.672 28.806 1.00 31.69 115 PRO A C 1
ATOM 861 O O . PRO A 1 115 ? -7.949 -25.768 29.993 1.00 31.68 115 PRO A O 1
ATOM 865 N N . TRP A 1 116 ? -6.420 -25.726 28.342 1.00 30.82 116 TRP A N 1
ATOM 866 C CA . TRP A 1 116 ? -5.271 -25.992 29.149 1.00 29.94 116 TRP A CA 1
ATOM 867 C C . TRP A 1 116 ? -5.030 -24.915 30.149 1.00 29.21 116 TRP A C 1
ATOM 868 O O . TRP A 1 116 ? -5.180 -23.711 29.885 1.00 27.64 116 TRP A O 1
ATOM 879 N N . GLN A 1 117 ? -4.607 -25.370 31.305 1.00 28.81 117 GLN A N 1
ATOM 880 C CA . GLN A 1 117 ? -4.344 -24.520 32.420 1.00 27.60 117 GLN A CA 1
ATOM 881 C C . GLN A 1 117 ? -2.877 -24.600 32.774 1.00 27.19 117 GLN A C 1
ATOM 882 O O . GLN A 1 117 ? -2.151 -25.507 32.334 1.00 24.01 117 GLN A O 1
ATOM 888 N N . GLU A 1 118 ? -2.433 -23.622 33.568 1.00 27.10 118 GLU A N 1
ATOM 889 C CA . GLU A 1 118 ? -1.031 -23.547 33.928 1.00 28.17 118 GLU A CA 1
ATOM 890 C C . GLU A 1 118 ? -0.655 -24.729 34.807 1.00 28.58 118 GLU A C 1
ATOM 891 O O . GLU A 1 118 ? 0.496 -25.066 34.897 1.00 29.91 118 GLU A O 1
ATOM 897 N N . THR A 1 119 ? -1.619 -25.323 35.501 1.00 29.27 119 THR A N 1
ATOM 898 C CA . THR A 1 119 ? -1.345 -26.453 36.378 1.00 29.64 119 THR A CA 1
ATOM 899 C C . THR A 1 119 ? -1.427 -27.766 35.685 1.00 29.52 119 THR A C 1
ATOM 900 O O . THR A 1 119 ? -1.429 -28.790 36.361 1.00 29.88 119 THR A O 1
ATOM 904 N N . ASP A 1 120 ? -1.585 -27.752 34.373 1.00 28.40 120 ASP A N 1
ATOM 905 C CA . ASP A 1 120 ? -1.710 -28.975 33.628 1.00 29.26 120 ASP A CA 1
ATOM 906 C C . ASP A 1 120 ? -0.319 -29.498 33.356 1.00 28.24 120 ASP A C 1
ATOM 907 O O . ASP A 1 120 ? 0.641 -28.756 33.338 1.00 26.94 120 ASP A O 1
ATOM 912 N N . ALA A 1 121 ? -0.216 -30.799 33.156 1.00 27.34 121 ALA A N 1
ATOM 913 C CA . ALA A 1 121 ? 1.058 -31.436 32.840 1.00 26.83 121 ALA A CA 1
ATOM 914 C C . ALA A 1 121 ? 1.444 -31.141 31.393 1.00 26.52 121 ALA A C 1
ATOM 915 O O . ALA A 1 121 ? 0.577 -31.041 30.550 1.00 25.54 121 ALA A O 1
ATOM 917 N N . THR A 1 122 ? 2.744 -31.039 31.124 1.00 26.54 122 THR A N 1
ATOM 918 C CA . THR A 1 122 ? 3.240 -30.808 29.775 1.00 27.15 122 THR A CA 1
ATOM 919 C C . THR A 1 122 ? 3.919 -32.018 29.116 1.00 27.09 122 THR A C 1
ATOM 920 O O . THR A 1 122 ? 4.686 -32.760 29.735 1.00 26.59 122 THR A O 1
ATOM 924 N N . SER A 1 123 ? 3.645 -32.193 27.830 1.00 27.04 123 SER A N 1
ATOM 925 C CA . SER A 1 123 ? 4.310 -33.219 27.036 1.00 27.09 123 SER A CA 1
ATOM 926 C C . SER A 1 123 ? 4.313 -32.695 25.613 1.00 26.52 123 SER A C 1
ATOM 927 O O . SER A 1 123 ? 3.327 -32.826 24.902 1.00 26.92 123 SER A O 1
ATOM 930 N N . PRO A 1 124 ? 5.402 -32.029 25.229 1.00 26.15 124 PRO A N 1
ATOM 931 C CA . PRO A 1 124 ? 5.497 -31.353 23.927 1.00 25.29 124 PRO A CA 1
ATOM 932 C C . PRO A 1 124 ? 5.407 -32.281 22.712 1.00 26.31 124 PRO A C 1
ATOM 933 O O . PRO A 1 124 ? 6.108 -33.304 22.588 1.00 22.42 124 PRO A O 1
ATOM 937 N N . LEU A 1 125 ? 4.523 -31.893 21.809 1.00 26.64 125 LEU A N 1
ATOM 938 C CA . LEU A 1 125 ? 4.219 -32.723 20.681 1.00 27.97 125 LEU A CA 1
ATOM 939 C C . LEU A 1 125 ? 5.209 -32.619 19.554 1.00 28.56 125 LEU A C 1
ATOM 940 O O . LEU A 1 125 ? 5.251 -33.503 18.732 1.00 29.01 125 LEU A O 1
ATOM 945 N N . ASN A 1 126 ? 6.006 -31.555 19.519 1.00 28.94 126 ASN A N 1
ATOM 946 C CA . ASN A 1 126 ? 6.998 -31.375 18.454 1.00 29.40 126 ASN A CA 1
ATOM 947 C C . ASN A 1 126 ? 8.293 -30.761 18.995 1.00 29.91 126 ASN A C 1
ATOM 948 O O . ASN A 1 126 ? 8.422 -30.562 20.202 1.00 29.11 126 ASN A O 1
ATOM 953 N N . VAL A 1 127 ? 9.254 -30.458 18.124 1.00 30.25 127 VAL A N 1
ATOM 954 C CA . VAL A 1 127 ? 10.548 -29.924 18.591 1.00 30.83 127 VAL A CA 1
ATOM 955 C C . VAL A 1 127 ? 10.395 -28.528 19.206 1.00 30.49 127 VAL A C 1
ATOM 956 O O . VAL A 1 127 ? 10.858 -28.238 20.326 1.00 29.87 127 VAL A O 1
ATOM 960 N N . TYR A 1 128 ? 9.736 -27.655 18.467 1.00 29.96 128 TYR A N 1
ATOM 961 C CA . TYR A 1 128 ? 9.523 -26.314 18.931 1.00 29.86 128 TYR A CA 1
ATOM 962 C C . TYR A 1 128 ? 9.097 -26.318 20.387 1.00 29.11 128 TYR A C 1
ATOM 963 O O . TYR A 1 128 ? 9.707 -25.666 21.218 1.00 27.36 128 TYR A O 1
ATOM 972 N N . GLY A 1 129 ? 8.054 -27.092 20.669 1.00 29.11 129 GLY A N 1
ATOM 973 C CA . GLY A 1 129 ? 7.498 -27.164 21.999 1.00 28.82 129 GLY A CA 1
ATOM 974 C C . GLY A 1 129 ? 8.531 -27.608 23.005 1.00 29.20 129 GLY A C 1
ATOM 975 O O . GLY A 1 129 ? 8.590 -27.069 24.117 1.00 28.58 129 GLY A O 1
ATOM 976 N N . LYS A 1 130 ? 9.337 -28.591 22.611 1.00 29.21 130 LYS A N 1
ATOM 977 C CA . LYS A 1 130 ? 10.326 -29.190 23.487 1.00 29.70 130 LYS A CA 1
ATOM 978 C C . LYS A 1 130 ? 11.385 -28.204 23.899 1.00 30.00 130 LYS A C 1
ATOM 979 O O . LYS A 1 130 ? 11.642 -28.021 25.082 1.00 29.74 130 LYS A O 1
ATOM 985 N N . THR A 1 131 ? 11.985 -27.540 22.929 1.00 30.28 131 THR A N 1
ATOM 986 C CA . THR A 1 131 ? 13.019 -26.576 23.235 1.00 30.85 131 THR A CA 1
ATOM 987 C C . THR A 1 131 ? 12.457 -25.396 24.020 1.00 30.73 131 THR A C 1
ATOM 988 O O . THR A 1 131 ? 13.157 -24.805 24.853 1.00 31.59 131 THR A O 1
ATOM 992 N N . LYS A 1 132 ? 11.192 -25.079 23.791 1.00 30.32 132 LYS A N 1
ATOM 993 C CA . LYS A 1 132 ? 10.576 -23.947 24.463 1.00 30.25 132 LYS A CA 1
ATOM 994 C C . LYS A 1 132 ? 10.249 -24.381 25.888 1.00 29.39 132 LYS A C 1
ATOM 995 O O . LYS A 1 132 ? 10.204 -23.588 26.829 1.00 27.68 132 LYS A O 1
ATOM 1001 N N . LEU A 1 133 ? 10.027 -25.667 26.057 1.00 28.77 133 LEU A N 1
ATOM 1002 C CA . LEU A 1 133 ? 9.768 -26.169 27.394 1.00 28.87 133 LEU A CA 1
ATOM 1003 C C . LEU A 1 133 ? 11.069 -26.058 28.157 1.00 28.87 133 LEU A C 1
ATOM 1004 O O . LEU A 1 133 ? 11.113 -25.547 29.282 1.00 28.73 133 LEU A O 1
ATOM 1009 N N . ALA A 1 134 ? 12.145 -26.496 27.513 1.00 28.75 134 ALA A N 1
ATOM 1010 C CA . ALA A 1 134 ? 13.439 -26.451 28.148 1.00 29.20 134 ALA A CA 1
ATOM 1011 C C . ALA A 1 134 ? 13.739 -25.030 28.551 1.00 28.89 134 ALA A C 1
ATOM 1012 O O . ALA A 1 134 ? 14.358 -24.800 29.597 1.00 28.82 134 ALA A O 1
ATOM 1014 N N . GLY A 1 135 ? 13.257 -24.097 27.739 1.00 29.48 135 GLY A N 1
ATOM 1015 C CA . GLY A 1 135 ? 13.426 -22.676 27.952 1.00 29.27 135 GLY A CA 1
ATOM 1016 C C . GLY A 1 135 ? 12.714 -22.153 29.178 1.00 29.75 135 GLY A C 1
ATOM 1017 O O . GLY A 1 135 ? 13.342 -21.487 29.985 1.00 30.91 135 GLY A O 1
ATOM 1018 N N . GLU A 1 136 ? 11.439 -22.473 29.359 1.00 30.16 136 GLU A N 1
ATOM 1019 C CA . GLU A 1 136 ? 10.695 -21.973 30.519 1.00 30.59 136 GLU A CA 1
ATOM 1020 C C . GLU A 1 136 ? 11.048 -22.612 31.868 1.00 31.59 136 GLU A C 1
ATOM 1021 O O . GLU A 1 136 ? 10.917 -21.993 32.964 1.00 30.72 136 GLU A O 1
ATOM 1027 N N . LYS A 1 137 ? 11.494 -23.859 31.777 1.00 31.68 137 LYS A N 1
ATOM 1028 C CA . LYS A 1 137 ? 11.907 -24.608 32.920 1.00 31.79 137 LYS A CA 1
ATOM 1029 C C . LYS A 1 137 ? 13.225 -24.010 33.392 1.00 31.08 137 LYS A C 1
ATOM 1030 O O . LYS A 1 137 ? 13.481 -23.868 34.601 1.00 30.83 137 LYS A O 1
ATOM 1036 N N . ALA A 1 138 ? 14.061 -23.676 32.417 1.00 29.85 138 ALA A N 1
ATOM 1037 C CA . ALA A 1 138 ? 15.352 -23.082 32.681 1.00 29.42 138 ALA A CA 1
ATOM 1038 C C . ALA A 1 138 ? 15.135 -21.712 33.275 1.00 29.02 138 ALA A C 1
ATOM 1039 O O . ALA A 1 138 ? 15.854 -21.270 34.155 1.00 28.13 138 ALA A O 1
ATOM 1041 N N . LEU A 1 139 ? 14.145 -21.003 32.775 1.00 29.33 139 LEU A N 1
ATOM 1042 C CA . LEU A 1 139 ? 13.904 -19.698 33.323 1.00 29.50 139 LEU A CA 1
ATOM 1043 C C . LEU A 1 139 ? 13.398 -19.915 34.737 1.00 29.76 139 LEU A C 1
ATOM 1044 O O . LEU A 1 139 ? 13.914 -19.352 35.687 1.00 29.39 139 LEU A O 1
ATOM 1049 N N . GLN A 1 140 ? 12.431 -20.807 34.873 1.00 30.90 140 GLN A N 1
ATOM 1050 C CA . GLN A 1 140 ? 11.887 -21.150 36.182 1.00 31.44 140 GLN A CA 1
ATOM 1051 C C . GLN A 1 140 ? 12.915 -21.507 37.235 1.00 32.07 140 GLN A C 1
ATOM 1052 O O . GLN A 1 140 ? 12.756 -21.077 38.387 1.00 32.49 140 GLN A O 1
ATOM 1058 N N . ASP A 1 141 ? 13.948 -22.277 36.858 1.00 32.48 141 ASP A N 1
ATOM 1059 C CA . ASP A 1 141 ? 14.985 -22.726 37.805 1.00 32.69 141 ASP A CA 1
ATOM 1060 C C . ASP A 1 141 ? 16.146 -21.764 38.022 1.00 32.48 141 ASP A C 1
ATOM 1061 O O . ASP A 1 141 ? 16.954 -22.010 38.900 1.00 32.51 141 ASP A O 1
ATOM 1066 N N . ASN A 1 142 ? 16.307 -20.742 37.184 1.00 32.13 142 ASN A N 1
ATOM 1067 C CA . ASN A 1 142 ? 17.463 -19.843 37.342 1.00 31.55 142 ASN A CA 1
ATOM 1068 C C . ASN A 1 142 ? 17.142 -18.408 37.650 1.00 30.52 142 ASN A C 1
ATOM 1069 O O . ASN A 1 142 ? 18.032 -17.612 37.924 1.00 29.46 142 ASN A O 1
ATOM 1074 N N . CYS A 1 143 ? 15.878 -18.049 37.593 1.00 30.18 143 CYS A N 1
ATOM 1075 C CA . CYS A 1 143 ? 15.581 -16.649 37.782 1.00 29.57 143 CYS A CA 1
ATOM 1076 C C . CYS A 1 143 ? 14.180 -16.466 38.252 1.00 29.13 143 CYS A C 1
ATOM 1077 O O . CYS A 1 143 ? 13.274 -16.296 37.471 1.00 28.91 143 CYS A O 1
ATOM 1080 N N . PRO A 1 144 ? 14.033 -16.385 39.559 1.00 29.05 144 PRO A N 1
ATOM 1081 C CA . PRO A 1 144 ? 12.721 -16.329 40.195 1.00 28.56 144 PRO A CA 1
ATOM 1082 C C . PRO A 1 144 ? 11.894 -15.095 39.876 1.00 27.52 144 PRO A C 1
ATOM 1083 O O . PRO A 1 144 ? 10.708 -15.190 40.049 1.00 28.87 144 PRO A O 1
ATOM 1087 N N . LYS A 1 145 ? 12.460 -13.973 39.461 1.00 26.12 145 LYS A N 1
ATOM 1088 C CA . LYS A 1 145 ? 11.592 -12.835 39.092 1.00 26.07 145 LYS A CA 1
ATOM 1089 C C . LYS A 1 145 ? 11.331 -12.998 37.634 1.00 25.50 145 LYS A C 1
ATOM 1090 O O . LYS A 1 145 ? 12.073 -12.458 36.853 1.00 24.95 145 LYS A O 1
ATOM 1096 N N . HIS A 1 146 ? 10.349 -13.839 37.295 1.00 25.57 146 HIS A N 1
ATOM 1097 C CA . HIS A 1 146 ? 9.949 -14.066 35.923 1.00 27.35 146 HIS A CA 1
ATOM 1098 C C . HIS A 1 146 ? 8.437 -13.999 35.709 1.00 26.82 146 HIS A C 1
ATOM 1099 O O . HIS A 1 146 ? 7.641 -14.163 36.637 1.00 27.01 146 HIS A O 1
ATOM 1106 N N . LEU A 1 147 ? 8.123 -13.815 34.435 1.00 26.36 147 LEU A N 1
ATOM 1107 C CA . LEU A 1 147 ? 6.790 -13.772 33.853 1.00 26.97 147 LEU A CA 1
ATOM 1108 C C . LEU A 1 147 ? 6.917 -14.489 32.528 1.00 26.69 147 LEU A C 1
ATOM 1109 O O . LEU A 1 147 ? 7.648 -14.065 31.651 1.00 26.38 147 LEU A O 1
ATOM 1114 N N . ILE A 1 148 ? 6.282 -15.639 32.449 1.00 26.84 148 ILE A N 1
ATOM 1115 C CA . ILE A 1 148 ? 6.253 -16.408 31.252 1.00 27.23 148 ILE A CA 1
ATOM 1116 C C . ILE A 1 148 ? 4.845 -16.312 30.774 1.00 28.20 148 ILE A C 1
ATOM 1117 O O . ILE A 1 148 ? 3.919 -16.649 31.505 1.00 28.92 148 ILE A O 1
ATOM 1122 N N . PHE A 1 149 ? 4.703 -15.887 29.511 1.00 28.08 149 PHE A N 1
ATOM 1123 C CA . PHE A 1 149 ? 3.413 -15.780 28.853 1.00 27.47 149 PHE A CA 1
ATOM 1124 C C . PHE A 1 149 ? 3.272 -16.774 27.727 1.00 27.18 149 PHE A C 1
ATOM 1125 O O . PHE A 1 149 ? 3.927 -16.642 26.658 1.00 25.88 149 PHE A O 1
ATOM 1133 N N . ARG A 1 150 ? 2.448 -17.793 27.993 1.00 26.68 150 ARG A N 1
ATOM 1134 C CA . ARG A 1 150 ? 2.207 -18.837 27.015 1.00 27.59 150 ARG A CA 1
ATOM 1135 C C . ARG A 1 150 ? 1.140 -18.391 26.074 1.00 26.75 150 ARG A C 1
ATOM 1136 O O . ARG A 1 150 ? 0.027 -18.121 26.466 1.00 26.47 150 ARG A O 1
ATOM 1144 N N . THR A 1 151 ? 1.468 -18.399 24.818 1.00 26.50 151 THR A N 1
ATOM 1145 C CA . THR A 1 151 ? 0.528 -17.863 23.877 1.00 26.91 151 THR A CA 1
ATOM 1146 C C . THR A 1 151 ? 0.342 -18.764 22.670 1.00 27.40 151 THR A C 1
ATOM 1147 O O . THR A 1 151 ? 0.866 -19.874 22.626 1.00 27.39 151 THR A O 1
ATOM 1151 N N . SER A 1 152 ? -0.406 -18.289 21.696 1.00 27.71 152 SER A N 1
ATOM 1152 C CA . SER A 1 152 ? -0.800 -19.136 20.612 1.00 27.56 152 SER A CA 1
ATOM 1153 C C . SER A 1 152 ? -1.326 -18.356 19.409 1.00 25.69 152 SER A C 1
ATOM 1154 O O . SER A 1 152 ? -1.830 -17.243 19.540 1.00 25.08 152 SER A O 1
ATOM 1157 N N . TRP A 1 153 ? -1.041 -18.845 18.201 1.00 25.05 153 TRP A N 1
ATOM 1158 C CA . TRP A 1 153 ? -1.614 -18.284 16.993 1.00 24.06 153 TRP A CA 1
ATOM 1159 C C . TRP A 1 153 ? -1.418 -16.749 16.915 1.00 24.21 153 TRP A C 1
ATOM 1160 O O . TRP A 1 153 ? -2.352 -15.961 16.708 1.00 24.81 153 TRP A O 1
ATOM 1171 N N . VAL A 1 154 ? -0.189 -16.349 17.089 1.00 23.79 154 VAL A N 1
ATOM 1172 C CA . VAL A 1 154 ? 0.132 -14.946 17.158 1.00 23.70 154 VAL A CA 1
ATOM 1173 C C . VAL A 1 154 ? 0.216 -14.320 15.785 1.00 23.29 154 VAL A C 1
ATOM 1174 O O . VAL A 1 154 ? 0.849 -14.867 14.860 1.00 22.51 154 VAL A O 1
ATOM 1178 N N . TYR A 1 155 ? -0.428 -13.167 15.634 1.00 23.22 155 TYR A N 1
ATOM 1179 C CA . TYR A 1 155 ? -0.339 -12.413 14.331 1.00 23.13 155 TYR A CA 1
ATOM 1180 C C . TYR A 1 155 ? 0.000 -10.873 14.555 1.00 22.51 155 TYR A C 1
ATOM 1181 O O . TYR A 1 155 ? -0.219 -10.308 15.641 1.00 20.44 155 TYR A O 1
ATOM 1190 N N . ALA A 1 156 ? 0.584 -10.223 13.585 1.00 22.10 156 ALA A N 1
ATOM 1191 C CA . ALA A 1 156 ? 0.713 -8.745 13.607 1.00 24.58 156 ALA A CA 1
ATOM 1192 C C . ALA A 1 156 ? 0.393 -8.203 12.204 1.00 24.27 156 ALA A C 1
ATOM 1193 O O . ALA A 1 156 ? 0.405 -8.966 11.246 1.00 26.73 156 ALA A O 1
ATOM 1195 N N . GLY A 1 157 ? 0.170 -6.913 12.054 1.00 26.37 157 GLY A N 1
ATOM 1196 C CA . GLY A 1 157 ? -0.217 -6.334 10.765 1.00 26.88 157 GLY A CA 1
ATOM 1197 C C . GLY A 1 157 ? 0.981 -6.000 9.898 1.00 28.88 157 GLY A C 1
ATOM 1198 O O . GLY A 1 157 ? 0.861 -5.814 8.707 1.00 30.19 157 GLY A O 1
ATOM 1199 N N . LYS A 1 158 ? 2.146 -5.941 10.513 1.00 29.70 158 LYS A N 1
ATOM 1200 C CA . LYS A 1 158 ? 3.384 -5.673 9.857 1.00 32.00 158 LYS A CA 1
ATOM 1201 C C . LYS A 1 158 ? 4.041 -7.040 9.542 1.00 33.06 158 LYS A C 1
ATOM 1202 O O . LYS A 1 158 ? 4.271 -7.907 10.429 1.00 36.19 158 LYS A O 1
ATOM 1208 N N . GLY A 1 159 ? 4.340 -7.254 8.310 1.00 31.58 159 GLY A N 1
ATOM 1209 C CA . GLY A 1 159 ? 4.924 -8.527 8.020 1.00 31.78 159 GLY A CA 1
ATOM 1210 C C . GLY A 1 159 ? 3.828 -9.498 7.606 1.00 31.47 159 GLY A C 1
ATOM 1211 O O . GLY A 1 159 ? 2.613 -9.238 7.693 1.00 31.93 159 GLY A O 1
ATOM 1212 N N . ASN A 1 160 ? 4.275 -10.651 7.190 1.00 29.83 160 ASN A N 1
ATOM 1213 C CA . ASN A 1 160 ? 3.353 -11.663 6.723 1.00 30.68 160 ASN A CA 1
ATOM 1214 C C . ASN A 1 160 ? 2.558 -12.215 7.894 1.00 28.27 160 ASN A C 1
ATOM 1215 O O . ASN A 1 160 ? 2.995 -12.159 9.010 1.00 26.49 160 ASN A O 1
ATOM 1220 N N . ASN A 1 161 ? 1.343 -12.674 7.629 1.00 27.70 161 ASN A N 1
ATOM 1221 C CA . ASN A 1 161 ? 0.480 -13.290 8.628 1.00 26.49 161 ASN A CA 1
ATOM 1222 C C . ASN A 1 161 ? -0.560 -14.180 7.882 1.00 24.81 161 ASN A C 1
ATOM 1223 O O . ASN A 1 161 ? -0.585 -14.186 6.664 1.00 22.25 161 ASN A O 1
ATOM 1228 N N . PHE A 1 162 ? -1.339 -14.972 8.619 1.00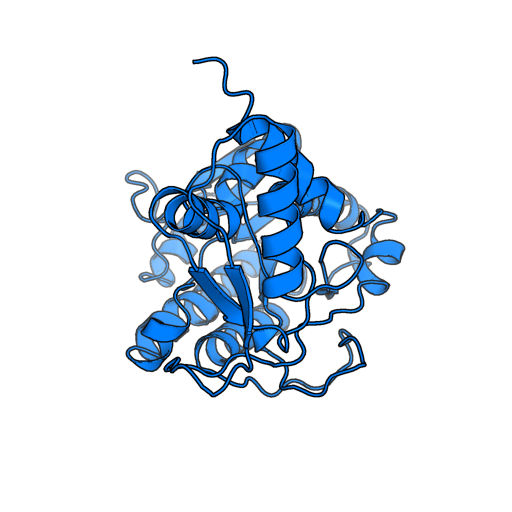 24.14 162 PHE A N 1
ATOM 1229 C CA . PHE A 1 162 ? -2.357 -15.875 8.061 1.00 24.92 162 PHE A CA 1
ATOM 1230 C C . PHE A 1 162 ? -3.404 -15.142 7.224 1.00 24.83 162 PHE A C 1
ATOM 1231 O O . PHE A 1 162 ? -3.756 -15.575 6.085 1.00 25.77 162 PHE A O 1
ATOM 1239 N N . ALA A 1 163 ? -3.854 -14.015 7.723 1.00 23.93 163 ALA A N 1
ATOM 1240 C CA . ALA A 1 163 ? -4.827 -13.201 7.041 1.00 25.07 163 ALA A CA 1
ATOM 1241 C C . ALA A 1 163 ? -4.323 -12.841 5.652 1.00 26.08 163 ALA A C 1
ATOM 1242 O O . ALA A 1 163 ? -4.994 -13.041 4.639 1.00 25.85 163 ALA A O 1
ATOM 1244 N N . LYS A 1 164 ? -3.117 -12.324 5.610 1.00 27.16 164 LYS A N 1
ATOM 1245 C CA . LYS A 1 164 ? -2.543 -11.891 4.352 1.00 29.34 164 LYS A CA 1
ATOM 1246 C C . LYS A 1 164 ? -2.319 -13.046 3.412 1.00 29.54 164 LYS A C 1
ATOM 1247 O O . LYS A 1 164 ? -2.709 -12.998 2.253 1.00 29.50 164 LYS A O 1
ATOM 1253 N N . THR A 1 165 ? -1.722 -14.113 3.901 1.00 30.37 165 THR A N 1
ATOM 1254 C CA . THR A 1 165 ? -1.430 -15.219 3.018 1.00 31.25 165 THR A CA 1
ATOM 1255 C C . THR A 1 165 ? -2.758 -15.671 2.408 1.00 30.51 165 THR A C 1
ATOM 1256 O O . THR A 1 165 ? -2.871 -15.886 1.220 1.00 30.08 165 THR A O 1
ATOM 1260 N N . MET A 1 166 ? -3.786 -15.764 3.240 1.00 30.27 166 MET A N 1
ATOM 1261 C CA . MET A 1 166 ? -5.083 -16.187 2.776 1.00 29.13 166 MET A CA 1
ATOM 1262 C C . MET A 1 166 ? -5.654 -15.236 1.742 1.00 28.83 166 MET A C 1
ATOM 1263 O O . MET A 1 166 ? -6.297 -15.673 0.790 1.00 27.29 166 MET A O 1
ATOM 1268 N N . LEU A 1 167 ? -5.421 -13.939 1.930 1.00 29.61 167 LEU A N 1
ATOM 1269 C CA . LEU A 1 167 ? -5.942 -12.908 1.010 1.00 29.74 167 LEU A CA 1
ATOM 1270 C C . LEU A 1 167 ? -5.270 -12.960 -0.332 1.00 29.63 167 LEU A C 1
ATOM 1271 O O . LEU A 1 167 ? -5.934 -12.780 -1.376 1.00 29.68 167 LEU A O 1
ATOM 1276 N N . ARG A 1 168 ? -3.958 -13.184 -0.326 1.00 29.36 168 ARG A N 1
ATOM 1277 C CA . ARG A 1 168 ? -3.237 -13.442 -1.574 1.00 30.48 168 ARG A CA 1
ATOM 1278 C C . ARG A 1 168 ? -3.867 -14.608 -2.333 1.00 29.42 168 ARG A C 1
ATOM 1279 O O . ARG A 1 168 ? -3.970 -14.557 -3.546 1.00 29.85 168 ARG A O 1
ATOM 1287 N N . LEU A 1 169 ? -4.209 -15.674 -1.605 1.00 28.45 169 LEU A N 1
ATOM 1288 C CA . LEU A 1 169 ? -4.834 -16.850 -2.187 1.00 28.64 169 LEU A CA 1
ATOM 1289 C C . LEU A 1 169 ? -6.181 -16.429 -2.728 1.00 28.11 169 LEU A C 1
ATOM 1290 O O . LEU A 1 169 ? -6.458 -16.618 -3.931 1.00 27.57 169 LEU A O 1
ATOM 1295 N N . ALA A 1 170 ? -6.984 -15.787 -1.888 1.00 27.17 170 ALA A N 1
ATOM 1296 C CA . ALA A 1 170 ? -8.335 -15.411 -2.288 1.00 28.13 170 ALA A CA 1
ATOM 1297 C C . ALA A 1 170 ? -8.420 -14.454 -3.498 1.00 29.14 170 ALA A C 1
ATOM 1298 O O . ALA A 1 170 ? -9.473 -14.382 -4.136 1.00 29.66 170 ALA A O 1
ATOM 1300 N N . LYS A 1 171 ? -7.314 -13.775 -3.816 1.00 30.08 171 LYS A N 1
ATOM 1301 C CA . LYS A 1 171 ? -7.225 -12.879 -4.957 1.00 31.67 171 LYS A CA 1
ATOM 1302 C C . LYS A 1 171 ? -6.874 -13.701 -6.231 1.00 32.47 171 LYS A C 1
ATOM 1303 O O . LYS A 1 171 ? -7.461 -13.533 -7.285 1.00 31.35 171 LYS A O 1
ATOM 1309 N N . GLU A 1 172 ? -5.921 -14.613 -6.067 1.00 33.30 172 GLU A N 1
ATOM 1310 C CA . GLU A 1 172 ? -5.364 -15.413 -7.139 1.00 32.84 172 GLU A CA 1
ATOM 1311 C C . GLU A 1 172 ? -6.129 -16.709 -7.358 1.00 32.79 172 GLU A C 1
ATOM 1312 O O . GLU A 1 172 ? -6.000 -17.299 -8.411 1.00 33.04 172 GLU A O 1
ATOM 1318 N N . ARG A 1 173 ? -6.950 -17.154 -6.408 1.00 32.61 173 ARG A N 1
ATOM 1319 C CA . ARG A 1 173 ? -7.676 -18.426 -6.581 1.00 32.85 173 ARG A CA 1
ATOM 1320 C C . ARG A 1 173 ? -9.204 -18.338 -6.530 1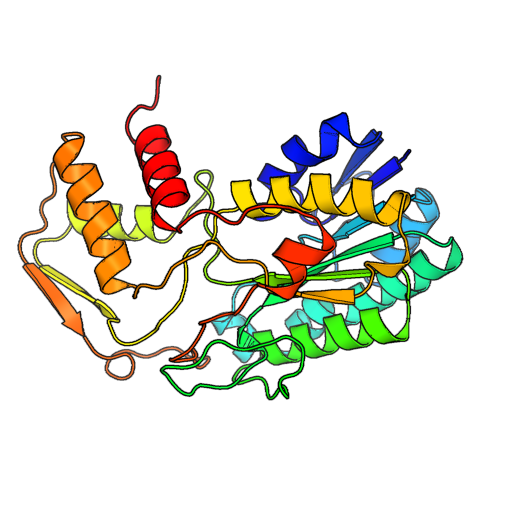.00 32.23 173 ARG A C 1
ATOM 1321 O O . ARG A 1 173 ? -9.767 -17.357 -6.042 1.00 31.13 173 ARG A O 1
ATOM 1329 N N . GLN A 1 174 ? -9.846 -19.381 -7.069 1.00 31.56 174 GLN A N 1
ATOM 1330 C CA . GLN A 1 174 ? -11.308 -19.524 -7.111 1.00 31.73 174 GLN A CA 1
ATOM 1331 C C . GLN A 1 174 ? -11.856 -20.458 -6.017 1.00 30.87 174 GLN A C 1
ATOM 1332 O O . GLN A 1 174 ? -12.929 -20.220 -5.459 1.00 29.47 174 GLN A O 1
ATOM 1338 N N . THR A 1 175 ? -11.139 -21.542 -5.740 1.00 30.85 175 THR A N 1
ATOM 1339 C CA . THR A 1 175 ? -11.516 -22.447 -4.647 1.00 31.31 175 THR A CA 1
ATOM 1340 C C . THR A 1 175 ? -10.332 -22.581 -3.677 1.00 31.28 175 THR A C 1
ATOM 1341 O O . THR A 1 175 ? -9.178 -22.531 -4.115 1.00 31.40 175 THR A O 1
ATOM 1345 N N . LEU A 1 176 ? -10.611 -22.769 -2.382 1.00 31.32 176 LEU A N 1
ATOM 1346 C CA . LEU A 1 176 ? -9.555 -22.872 -1.356 1.00 31.79 176 LEU A CA 1
ATOM 1347 C C . LEU A 1 176 ? -9.827 -23.906 -0.255 1.00 31.56 176 LEU A C 1
ATOM 1348 O O . LEU A 1 176 ? -10.973 -24.102 0.134 1.00 31.24 176 LEU A O 1
ATOM 1353 N N . SER A 1 177 ? -8.766 -24.528 0.260 1.00 31.46 177 SER A N 1
ATOM 1354 C CA . SER A 1 177 ? -8.887 -25.569 1.285 1.00 32.34 177 SER A CA 1
ATOM 1355 C C . SER A 1 177 ? -8.161 -25.186 2.549 1.00 31.57 177 SER A C 1
ATOM 1356 O O . SER A 1 177 ? -7.006 -24.792 2.471 1.00 32.09 177 SER A O 1
ATOM 1359 N N . VAL A 1 178 ? -8.837 -25.294 3.703 1.00 30.64 178 VAL A N 1
ATOM 1360 C CA . VAL A 1 178 ? -8.267 -24.901 5.015 1.00 29.92 178 VAL A CA 1
ATOM 1361 C C . VAL A 1 178 ? -8.850 -25.662 6.246 1.00 29.10 178 VAL A C 1
ATOM 1362 O O . VAL A 1 178 ? -10.056 -25.880 6.388 1.00 29.48 178 VAL A O 1
ATOM 1366 N N . ILE A 1 179 ? -7.938 -26.039 7.124 1.00 27.66 179 ILE A N 1
ATOM 1367 C CA . ILE A 1 179 ? -8.189 -26.811 8.322 1.00 26.50 179 ILE A CA 1
ATOM 1368 C C . ILE A 1 179 ? -9.305 -26.289 9.165 1.00 25.60 179 ILE A C 1
ATOM 1369 O O . ILE A 1 179 ? -9.353 -25.099 9.518 1.00 25.55 179 ILE A O 1
ATOM 1374 N N . ASN A 1 180 ? -10.174 -27.189 9.558 1.00 24.97 180 ASN A N 1
ATOM 1375 C CA . ASN A 1 180 ? -11.294 -26.840 10.395 1.00 25.42 180 ASN A CA 1
ATOM 1376 C C . ASN A 1 180 ? -11.363 -27.654 11.642 1.00 25.39 180 ASN A C 1
ATOM 1377 O O . ASN A 1 180 ? -12.406 -27.702 12.278 1.00 26.03 180 ASN A O 1
ATOM 1382 N N . ASP A 1 181 ? -10.266 -28.306 12.001 1.00 25.43 181 ASP A N 1
ATOM 1383 C CA . ASP A 1 181 ? -10.263 -29.150 13.186 1.00 24.50 181 ASP A CA 1
ATOM 1384 C C . ASP A 1 181 ? -9.098 -28.839 14.124 1.00 23.76 181 ASP A C 1
ATOM 1385 O O . ASP A 1 181 ? -8.739 -29.626 14.951 1.00 24.16 181 ASP A O 1
ATOM 1390 N N . GLN A 1 182 ? -8.486 -27.689 13.973 1.00 23.26 182 GLN A N 1
ATOM 1391 C CA . GLN A 1 182 ? -7.485 -27.199 14.933 1.00 22.44 182 GLN A CA 1
ATOM 1392 C C . GLN A 1 182 ? -8.149 -26.024 15.615 1.00 21.65 182 GLN A C 1
ATOM 1393 O O . GLN A 1 182 ? -8.663 -25.149 14.955 1.00 20.10 182 GLN A O 1
ATOM 1399 N N . TYR A 1 183 ? -8.138 -25.999 16.933 1.00 21.71 183 TYR A N 1
ATOM 1400 C CA . TYR A 1 183 ? -8.883 -25.000 17.694 1.00 22.40 183 TYR A CA 1
ATOM 1401 C C . TYR A 1 183 ? -7.991 -24.096 18.555 1.00 22.85 183 TYR A C 1
ATOM 1402 O O . TYR A 1 183 ? -7.170 -24.588 19.317 1.00 23.18 183 TYR A O 1
ATOM 1411 N N . GLY A 1 184 ? -8.143 -22.771 18.411 1.00 23.47 184 GLY A N 1
ATOM 1412 C CA . GLY A 1 184 ? -7.442 -21.813 19.259 1.00 24.12 184 GLY A CA 1
ATOM 1413 C C . GLY A 1 184 ? -7.996 -20.403 19.117 1.00 23.47 184 GLY A C 1
ATOM 1414 O O . GLY A 1 184 ? -9.074 -20.167 18.601 1.00 23.87 184 GLY A O 1
ATOM 1415 N N . ALA A 1 185 ? -7.262 -19.461 19.623 1.00 24.72 185 ALA A N 1
ATOM 1416 C CA . ALA A 1 185 ? -7.653 -18.038 19.599 1.00 24.72 185 ALA A CA 1
ATOM 1417 C C . ALA A 1 185 ? -6.559 -17.238 18.938 1.00 23.62 185 ALA A C 1
ATOM 1418 O O . ALA A 1 185 ? -5.495 -17.161 19.480 1.00 23.92 185 ALA A O 1
ATOM 1420 N N . PRO A 1 186 ? -6.745 -16.712 17.738 1.00 23.33 186 PRO A N 1
ATOM 1421 C CA . PRO A 1 186 ? -5.688 -15.878 17.146 1.00 23.00 186 PRO A CA 1
ATOM 1422 C C . PRO A 1 186 ? -5.356 -14.721 18.116 1.00 22.73 186 PRO A C 1
ATOM 1423 O O . PRO A 1 186 ? -6.245 -14.067 18.596 1.00 22.36 186 PRO A O 1
ATOM 1427 N N . THR A 1 187 ? -4.100 -14.551 18.458 1.00 22.81 187 THR A N 1
ATOM 1428 C CA . THR A 1 187 ? -3.720 -13.528 19.420 1.00 22.85 187 THR A CA 1
ATOM 1429 C C . THR A 1 187 ? -2.820 -12.482 18.822 1.00 22.62 187 THR A C 1
ATOM 1430 O O . THR A 1 187 ? -1.728 -12.776 18.277 1.00 23.28 187 THR A O 1
ATOM 1434 N N . GLY A 1 188 ? -3.280 -11.232 18.883 1.00 23.78 188 GLY A N 1
ATOM 1435 C CA . GLY A 1 188 ? -2.548 -10.122 18.345 1.00 22.88 188 GLY A CA 1
ATOM 1436 C C . GLY A 1 188 ? -1.291 -9.799 19.102 1.00 22.99 188 GLY A C 1
ATOM 1437 O O . GLY A 1 188 ? -1.257 -9.814 20.333 1.00 22.50 188 GLY A O 1
ATOM 1438 N N . ALA A 1 189 ? -0.247 -9.496 18.350 1.00 22.89 189 ALA A N 1
ATOM 1439 C CA . ALA A 1 189 ? 0.925 -8.880 18.860 1.00 25.52 189 ALA A CA 1
ATOM 1440 C C . ALA A 1 189 ? 0.673 -7.554 19.662 1.00 26.17 189 ALA A C 1
ATOM 1441 O O . ALA A 1 189 ? 1.392 -7.308 20.651 1.00 25.46 189 ALA A O 1
ATOM 1443 N N . GLU A 1 190 ? -0.335 -6.796 19.260 1.00 27.67 190 GLU A N 1
ATOM 1444 C CA . GLU A 1 190 ? -0.782 -5.604 19.968 1.00 29.82 190 GLU A CA 1
ATOM 1445 C C . GLU A 1 190 ? -1.225 -6.005 21.360 1.00 29.48 190 GLU A C 1
ATOM 1446 O O . GLU A 1 190 ? -0.722 -5.430 22.332 1.00 30.19 190 GLU A O 1
ATOM 1452 N N . LEU A 1 191 ? -2.056 -7.047 21.459 1.00 27.97 191 LEU A N 1
ATOM 1453 C CA . LEU A 1 191 ? -2.582 -7.473 22.788 1.00 27.19 191 LEU A CA 1
ATOM 1454 C C . LEU A 1 191 ? -1.434 -7.968 23.642 1.00 25.72 191 LEU A C 1
ATOM 1455 O O . LEU A 1 191 ? -1.310 -7.590 24.783 1.00 25.56 191 LEU A O 1
ATOM 1460 N N . LEU A 1 192 ? -0.543 -8.738 23.044 1.00 25.68 192 LEU A N 1
ATOM 1461 C CA . LEU A 1 192 ? 0.609 -9.251 23.768 1.00 27.13 192 LEU A CA 1
ATOM 1462 C C . LEU A 1 192 ? 1.495 -8.172 24.342 1.00 27.19 192 LEU A C 1
ATOM 1463 O O . LEU A 1 192 ? 1.831 -8.176 25.550 1.00 27.57 192 LEU A O 1
ATOM 1468 N N . ALA A 1 193 ? 1.856 -7.245 23.478 1.00 25.87 193 ALA A N 1
ATOM 1469 C CA . ALA A 1 193 ? 2.683 -6.125 23.854 1.00 25.59 193 ALA A CA 1
ATOM 1470 C C . ALA A 1 193 ? 2.086 -5.245 24.963 1.00 24.76 193 ALA A C 1
ATOM 1471 O O . ALA A 1 193 ? 2.739 -4.843 25.874 1.00 23.61 193 ALA A O 1
ATOM 1473 N N . ASP A 1 194 ? 0.843 -4.890 24.830 1.00 27.86 194 ASP A N 1
ATOM 1474 C CA . ASP A 1 194 ? 0.177 -4.042 25.805 1.00 27.94 194 ASP A CA 1
ATOM 1475 C C . ASP A 1 194 ? 0.005 -4.759 27.121 1.00 26.88 194 ASP A C 1
ATOM 1476 O O . ASP A 1 194 ? 0.249 -4.165 28.169 1.00 27.29 194 ASP A O 1
ATOM 1481 N N . CYS A 1 195 ? -0.360 -6.025 27.116 1.00 27.17 195 CYS A N 1
ATOM 1482 C CA . CYS A 1 195 ? -0.511 -6.768 28.371 1.00 28.32 195 CYS A CA 1
ATOM 1483 C C . CYS A 1 195 ? 0.820 -6.890 29.080 1.00 29.24 195 CYS A C 1
ATOM 1484 O O . CYS A 1 195 ? 0.933 -6.691 30.319 1.00 27.68 195 CYS A O 1
ATOM 1487 N N . THR A 1 196 ? 1.872 -7.078 28.281 1.00 27.20 196 THR A N 1
ATOM 1488 C CA . THR A 1 196 ? 3.207 -7.140 28.849 1.00 26.75 196 THR A CA 1
ATOM 1489 C C . THR A 1 196 ? 3.613 -5.880 29.586 1.00 25.30 196 THR A C 1
ATOM 1490 O O . THR A 1 196 ? 4.186 -5.945 30.701 1.00 25.35 196 THR A O 1
ATOM 1494 N N . ALA A 1 197 ? 3.397 -4.745 28.939 1.00 25.03 197 ALA A N 1
ATOM 1495 C CA . ALA A 1 197 ? 3.668 -3.459 29.549 1.00 25.67 197 ALA A CA 1
ATOM 1496 C C . ALA A 1 197 ? 2.960 -3.272 30.893 1.00 26.12 197 ALA A C 1
ATOM 1497 O O . ALA A 1 197 ? 3.606 -2.819 31.875 1.00 26.84 197 ALA A O 1
ATOM 1499 N N . HIS A 1 198 ? 1.665 -3.529 30.929 1.00 26.93 198 HIS A N 1
ATOM 1500 C CA . HIS A 1 198 ? 0.935 -3.490 32.208 1.00 26.90 198 HIS A CA 1
ATOM 1501 C C . HIS A 1 198 ? 1.448 -4.545 33.231 1.00 26.20 198 HIS A C 1
ATOM 1502 O O . HIS A 1 198 ? 1.598 -4.281 34.423 1.00 26.66 198 HIS A O 1
ATOM 1509 N N . ALA A 1 199 ? 1.698 -5.762 32.798 1.00 26.78 199 ALA A N 1
ATOM 1510 C CA . ALA A 1 199 ? 2.115 -6.802 33.725 1.00 25.77 199 ALA A CA 1
ATOM 1511 C C . ALA A 1 199 ? 3.483 -6.463 34.363 1.00 26.96 199 ALA A C 1
ATOM 1512 O O . ALA A 1 199 ? 3.706 -6.757 35.526 1.00 26.99 199 ALA A O 1
ATOM 1514 N N . ILE A 1 200 ? 4.346 -5.771 33.616 1.00 27.37 200 ILE A N 1
ATOM 1515 C CA . ILE A 1 200 ? 5.606 -5.334 34.120 1.00 28.24 200 ILE A CA 1
ATOM 1516 C C . ILE A 1 200 ? 5.362 -4.325 35.277 1.00 29.13 200 ILE A C 1
ATOM 1517 O O . ILE A 1 200 ? 5.987 -4.422 36.343 1.00 27.97 200 ILE A O 1
ATOM 1522 N N . ARG A 1 201 ? 4.480 -3.375 35.063 1.00 29.48 201 ARG A N 1
ATOM 1523 C CA . ARG A 1 201 ? 4.250 -2.346 36.064 1.00 30.41 201 ARG A CA 1
ATOM 1524 C C . ARG A 1 201 ? 3.602 -2.958 37.330 1.00 30.15 201 ARG A C 1
ATOM 1525 O O . ARG A 1 201 ? 3.833 -2.523 38.420 1.00 28.39 201 ARG A O 1
ATOM 1533 N N . VAL A 1 202 ? 2.778 -3.983 37.192 1.00 29.42 202 VAL A N 1
ATOM 1534 C CA . VAL A 1 202 ? 2.330 -4.677 38.430 1.00 28.77 202 VAL A CA 1
ATOM 1535 C C . VAL A 1 202 ? 3.440 -5.410 39.152 1.00 28.00 202 VAL A C 1
ATOM 1536 O O . VAL A 1 202 ? 3.593 -5.288 40.403 1.00 27.53 202 VAL A O 1
ATOM 1540 N N . ALA A 1 203 ? 4.207 -6.188 38.387 1.00 27.05 203 ALA A N 1
ATOM 1541 C CA . ALA A 1 203 ? 5.270 -7.041 38.936 1.00 27.88 203 ALA A CA 1
ATOM 1542 C C . ALA A 1 203 ? 6.303 -6.250 39.707 1.00 28.40 203 ALA A C 1
ATOM 1543 O O . ALA A 1 203 ? 6.809 -6.726 40.718 1.00 26.89 203 ALA A O 1
ATOM 1545 N N . LEU A 1 204 ? 6.602 -5.052 39.219 1.00 30.02 204 LEU A N 1
ATOM 1546 C CA . LEU A 1 204 ? 7.530 -4.163 39.931 1.00 31.16 204 LEU A CA 1
ATOM 1547 C C . LEU A 1 204 ? 7.006 -3.780 41.264 1.00 32.41 204 LEU A C 1
ATOM 1548 O O . LEU A 1 204 ? 7.767 -3.552 42.197 1.00 33.70 204 LEU A O 1
ATOM 1553 N N . ASN A 1 205 ? 5.703 -3.628 41.345 1.00 34.14 205 ASN A N 1
ATOM 1554 C CA . ASN A 1 205 ? 5.039 -3.249 42.584 1.00 35.50 205 ASN A CA 1
ATOM 1555 C C . ASN A 1 205 ? 4.631 -4.482 43.447 1.00 34.25 205 ASN A C 1
ATOM 1556 O O . ASN A 1 205 ? 4.595 -4.360 44.657 1.00 33.26 205 ASN A O 1
ATOM 1561 N N . LYS A 1 206 ? 4.298 -5.627 42.815 1.00 33.30 206 LYS A N 1
ATOM 1562 C CA . LYS A 1 206 ? 3.862 -6.861 43.495 1.00 33.42 206 LYS A CA 1
ATOM 1563 C C . LYS A 1 206 ? 4.647 -8.056 42.989 1.00 32.22 206 LYS A C 1
ATOM 1564 O O . LYS A 1 206 ? 4.191 -8.808 42.139 1.00 30.39 206 LYS A O 1
ATOM 1570 N N . PRO A 1 207 ? 5.808 -8.286 43.547 1.00 32.14 207 PRO A N 1
ATOM 1571 C CA . PRO A 1 207 ? 6.657 -9.388 43.102 1.00 31.78 207 PRO A CA 1
ATOM 1572 C C . PRO A 1 207 ? 6.016 -10.761 43.176 1.00 31.29 207 PRO A C 1
ATOM 1573 O O . PRO A 1 207 ? 6.518 -11.681 42.538 1.00 32.33 207 PRO A O 1
ATOM 1577 N N . GLU A 1 208 ? 4.961 -10.922 43.956 1.00 31.05 208 GLU A N 1
ATOM 1578 C CA . GLU A 1 208 ? 4.293 -12.229 44.058 1.00 30.13 208 GLU A CA 1
ATOM 1579 C C . GLU A 1 208 ? 3.598 -12.652 42.733 1.00 29.19 208 GLU A C 1
ATOM 1580 O O . GLU A 1 208 ? 3.210 -13.810 42.577 1.00 29.63 208 GLU A O 1
ATOM 1586 N N . VAL A 1 209 ? 3.450 -11.748 41.774 1.00 27.42 209 VAL A N 1
ATOM 1587 C CA . VAL A 1 209 ? 2.760 -12.133 40.522 1.00 26.99 209 VAL A CA 1
ATOM 1588 C C . VAL A 1 209 ? 3.623 -12.991 39.609 1.00 26.58 209 VAL A C 1
ATOM 1589 O O . VAL A 1 209 ? 3.166 -13.422 38.527 1.00 26.78 209 VAL A O 1
ATOM 1593 N N . ALA A 1 210 ? 4.875 -13.173 40.024 1.00 25.19 210 ALA A N 1
ATOM 1594 C CA . ALA A 1 210 ? 5.857 -13.896 39.234 1.00 25.55 210 ALA A CA 1
ATOM 1595 C C . ALA A 1 210 ? 5.377 -15.283 38.966 1.00 25.60 210 ALA A C 1
ATOM 1596 O O . ALA A 1 210 ? 4.855 -15.933 39.842 1.00 23.31 210 ALA A O 1
ATOM 1598 N N . GLY A 1 211 ? 5.545 -15.746 37.736 1.00 26.63 211 GLY A N 1
ATOM 1599 C CA . GLY A 1 211 ? 5.189 -17.106 37.443 1.00 27.40 211 GLY A CA 1
ATOM 1600 C C . GLY A 1 211 ? 4.792 -17.294 36.016 1.00 27.69 211 GLY A C 1
ATOM 1601 O O . GLY A 1 211 ? 5.077 -16.471 35.171 1.00 27.69 211 GLY A O 1
ATOM 1602 N N . LEU A 1 212 ? 4.074 -18.375 35.780 1.00 27.68 212 LEU A N 1
ATOM 1603 C CA . LEU A 1 212 ? 3.687 -18.781 34.443 1.00 28.56 212 LEU A CA 1
ATOM 1604 C C . LEU A 1 212 ? 2.244 -18.361 34.190 1.00 28.18 212 LEU A C 1
ATOM 1605 O O . LEU A 1 212 ? 1.395 -18.520 35.061 1.00 28.78 212 LEU A O 1
ATOM 1610 N N . TYR A 1 213 ? 1.973 -17.819 33.006 1.00 28.06 213 TYR A N 1
ATOM 1611 C CA . TYR A 1 213 ? 0.614 -17.393 32.637 1.00 27.38 213 TYR A CA 1
ATOM 1612 C C . TYR A 1 213 ? 0.196 -17.826 31.253 1.00 27.65 213 TYR A C 1
ATOM 1613 O O . TYR A 1 213 ? 0.979 -17.760 30.315 1.00 30.23 213 TYR A O 1
ATOM 1622 N N . HIS A 1 214 ? -1.060 -18.235 31.121 1.00 26.81 214 HIS A N 1
ATOM 1623 C CA . HIS A 1 214 ? -1.675 -18.348 29.814 1.00 26.00 214 HIS A CA 1
ATOM 1624 C C . HIS A 1 214 ? -2.201 -16.968 29.346 1.00 26.65 214 HIS A C 1
ATOM 1625 O O . HIS A 1 214 ? -2.872 -16.278 30.085 1.00 26.83 214 HIS A O 1
ATOM 1632 N N . LEU A 1 215 ? -1.805 -16.544 28.139 1.00 26.63 215 LEU A N 1
ATOM 1633 C CA . LEU A 1 215 ? -2.166 -15.225 27.597 1.00 25.98 215 LEU A CA 1
ATOM 1634 C C . LEU A 1 215 ? -2.578 -15.279 26.142 1.00 24.68 215 LEU A C 1
ATOM 1635 O O . LEU A 1 215 ? -1.725 -15.343 25.208 1.00 25.99 215 LEU A O 1
ATOM 1640 N N . VAL A 1 216 ? -3.897 -15.247 25.924 1.00 24.90 216 VAL A N 1
ATOM 1641 C CA . VAL A 1 216 ? -4.450 -15.261 24.582 1.00 25.06 216 VAL A CA 1
ATOM 1642 C C . VAL A 1 216 ? -5.707 -14.399 24.544 1.00 26.31 216 VAL A C 1
ATOM 1643 O O . VAL A 1 216 ? -6.335 -14.159 25.579 1.00 23.83 216 VAL A O 1
ATOM 1647 N N . ALA A 1 217 ? -6.083 -13.943 23.339 1.00 26.80 217 ALA A N 1
ATOM 1648 C CA . ALA A 1 217 ? -7.376 -13.319 23.170 1.00 28.25 217 ALA A CA 1
ATOM 1649 C C . ALA A 1 217 ? -8.477 -14.344 23.518 1.00 28.38 217 ALA A C 1
ATOM 1650 O O . ALA A 1 217 ? -8.288 -15.545 23.428 1.00 28.82 217 ALA A O 1
ATOM 1652 N N . GLY A 1 218 ? -9.627 -13.858 23.942 1.00 28.71 218 GLY A N 1
ATOM 1653 C CA . GLY A 1 218 ? -10.735 -14.706 24.261 1.00 28.36 218 GLY A CA 1
ATOM 1654 C C . GLY A 1 218 ? -11.404 -15.333 23.021 1.00 28.50 218 GLY A C 1
ATOM 1655 O O . GLY A 1 218 ? -11.153 -14.942 21.864 1.00 28.44 218 GLY A O 1
ATOM 1656 N N . GLY A 1 219 ? -12.176 -16.357 23.318 1.00 27.76 219 GLY A N 1
ATOM 1657 C CA . GLY A 1 219 ? -12.967 -17.121 22.375 1.00 28.40 219 GLY A CA 1
ATOM 1658 C C . GLY A 1 219 ? -12.205 -18.300 21.816 1.00 28.70 219 GLY A C 1
ATOM 1659 O O . GLY A 1 219 ? -11.164 -18.733 22.313 1.00 29.20 219 GLY A O 1
ATOM 1660 N N . THR A 1 220 ? -12.736 -18.831 20.731 1.00 29.06 220 THR A N 1
ATOM 1661 C CA . THR A 1 220 ? -12.103 -19.937 20.119 1.00 28.23 220 THR A CA 1
ATOM 1662 C C . THR A 1 220 ? -12.671 -20.047 18.722 1.00 28.89 220 THR A C 1
ATOM 1663 O O . THR A 1 220 ? -13.833 -19.740 18.478 1.00 29.93 220 THR A O 1
ATOM 1667 N N . THR A 1 221 ? -11.815 -20.423 17.783 1.00 28.42 221 THR A N 1
ATOM 1668 C CA . THR A 1 221 ? -12.211 -20.589 16.397 1.00 26.97 221 THR A CA 1
ATOM 1669 C C . THR A 1 221 ? -11.256 -21.578 15.740 1.00 25.92 221 THR A C 1
ATOM 1670 O O . THR A 1 221 ? -10.343 -22.108 16.381 1.00 25.59 221 THR A O 1
ATOM 1674 N N . THR A 1 222 ? -11.437 -21.799 14.456 1.00 24.49 222 THR A N 1
ATOM 1675 C CA . THR A 1 222 ? -10.533 -22.674 13.746 1.00 24.19 222 THR A CA 1
ATOM 1676 C C . THR A 1 222 ? -9.933 -21.884 12.620 1.00 23.78 222 THR A C 1
ATOM 1677 O O . THR A 1 222 ? -10.346 -20.746 12.367 1.00 23.13 222 THR A O 1
ATOM 1681 N N . TRP A 1 223 ? -8.932 -22.438 11.962 1.00 23.21 223 TRP A N 1
ATOM 1682 C CA . TRP A 1 223 ? -8.346 -21.710 10.860 1.00 23.84 223 TRP A CA 1
ATOM 1683 C C . TRP A 1 223 ? -9.368 -21.376 9.764 1.00 24.47 223 TRP A C 1
ATOM 1684 O O . TRP A 1 223 ? -9.289 -20.293 9.126 1.00 24.84 223 TRP A O 1
ATOM 1695 N N . HIS A 1 224 ? -10.317 -22.291 9.528 1.00 25.16 224 HIS A N 1
ATOM 1696 C CA . HIS A 1 224 ? -11.314 -22.106 8.487 1.00 24.63 224 HIS A CA 1
ATOM 1697 C C . HIS A 1 224 ? -12.303 -21.026 8.858 1.00 25.30 224 HIS A C 1
ATOM 1698 O O . HIS A 1 224 ? -12.714 -20.229 8.011 1.00 25.00 224 HIS A O 1
ATOM 1705 N N . ASP A 1 225 ? -12.693 -20.991 10.118 1.00 25.72 225 ASP A N 1
ATOM 1706 C CA . ASP A 1 225 ? -13.603 -19.957 10.572 1.00 27.43 225 ASP A CA 1
ATOM 1707 C C . ASP A 1 225 ? -12.878 -18.589 10.667 1.00 26.89 225 ASP A C 1
ATOM 1708 O O . ASP A 1 225 ? -13.479 -17.568 10.472 1.00 28.28 225 ASP A O 1
ATOM 1713 N N . TYR A 1 226 ? -11.594 -18.608 10.960 1.00 26.48 226 TYR A N 1
ATOM 1714 C CA . TYR A 1 226 ? -10.771 -17.428 11.026 1.00 26.28 226 TYR A CA 1
ATOM 1715 C C . TYR A 1 226 ? -10.691 -16.922 9.573 1.00 26.83 226 TYR A C 1
ATOM 1716 O O . TYR A 1 226 ? -10.939 -15.743 9.284 1.00 25.96 226 TYR A O 1
ATOM 1725 N N . ALA A 1 227 ? -10.388 -17.818 8.643 1.00 25.32 227 ALA A N 1
ATOM 1726 C CA . ALA A 1 227 ? -10.267 -17.368 7.274 1.00 25.69 227 ALA A CA 1
ATOM 1727 C C . ALA A 1 227 ? -11.600 -16.818 6.777 1.00 26.20 227 ALA A C 1
ATOM 1728 O O . ALA A 1 227 ? -11.629 -15.830 6.047 1.00 27.30 227 ALA A O 1
ATOM 1730 N N . ALA A 1 228 ? -12.714 -17.438 7.154 1.00 26.63 228 ALA A N 1
ATOM 1731 C CA . ALA A 1 228 ? -14.013 -16.915 6.716 1.00 26.32 228 ALA A CA 1
ATOM 1732 C C . ALA A 1 228 ? -14.207 -15.468 7.117 1.00 26.43 228 ALA A C 1
ATOM 1733 O O . ALA A 1 228 ? -14.701 -14.672 6.302 1.00 25.88 228 ALA A O 1
ATOM 1735 N N . LEU A 1 229 ? -13.822 -15.123 8.365 1.00 27.02 229 LEU A N 1
ATOM 1736 C CA . LEU A 1 229 ? -13.992 -13.754 8.893 1.00 27.07 229 LEU A CA 1
ATOM 1737 C C . LEU A 1 229 ? -13.160 -12.778 8.104 1.00 26.42 229 LEU A C 1
ATOM 1738 O O . LEU A 1 229 ? -13.607 -11.687 7.802 1.00 27.48 229 LEU A O 1
ATOM 1743 N N . VAL A 1 230 ? -11.948 -13.186 7.762 1.00 27.05 230 VAL A N 1
ATOM 1744 C CA . VAL A 1 230 ? -11.016 -12.381 6.984 1.00 26.33 230 VAL A CA 1
ATOM 1745 C C . VAL A 1 230 ? -11.659 -12.153 5.604 1.00 26.88 230 VAL A C 1
ATOM 1746 O O . VAL A 1 230 ? -11.661 -11.031 5.093 1.00 25.28 230 VAL A O 1
ATOM 1750 N N . PHE A 1 231 ? -12.198 -13.214 4.995 1.00 27.26 231 PHE A N 1
ATOM 1751 C CA . PHE A 1 231 ? -12.849 -13.094 3.679 1.00 27.81 231 PHE A CA 1
ATOM 1752 C C . PHE A 1 231 ? -14.007 -12.138 3.707 1.00 28.10 231 PHE A C 1
ATOM 1753 O O . PHE A 1 231 ? -14.049 -11.200 2.955 1.00 28.48 231 PHE A O 1
ATOM 1761 N N . ASP A 1 232 ? -14.929 -12.386 4.615 1.00 28.97 232 ASP A N 1
ATOM 1762 C CA . ASP A 1 232 ? -16.032 -11.507 4.846 1.00 29.32 232 ASP A CA 1
ATOM 1763 C C . ASP A 1 232 ? -15.614 -10.064 5.133 1.00 30.04 232 ASP A C 1
ATOM 1764 O O . ASP A 1 232 ? -16.238 -9.120 4.629 1.00 30.68 232 ASP A O 1
ATOM 1769 N N . GLU A 1 233 ? -14.612 -9.884 5.991 1.00 29.65 233 GLU A N 1
ATOM 1770 C CA . GLU A 1 233 ? -14.131 -8.553 6.311 1.00 29.86 233 GLU A CA 1
ATOM 1771 C C . GLU A 1 233 ? -13.701 -7.861 5.039 1.00 29.38 233 GLU A C 1
ATOM 1772 O O . GLU A 1 233 ? -14.102 -6.755 4.778 1.00 29.00 233 GLU A O 1
ATOM 1778 N N . ALA A 1 234 ? -12.858 -8.531 4.258 1.00 29.60 234 ALA A N 1
ATOM 1779 C CA . ALA A 1 234 ? -12.374 -7.995 3.005 1.00 30.02 234 ALA A CA 1
ATOM 1780 C C . ALA A 1 234 ? -13.538 -7.766 2.026 1.00 30.37 234 ALA A C 1
ATOM 1781 O O . ALA A 1 234 ? -13.534 -6.769 1.320 1.00 30.27 234 ALA A O 1
ATOM 1783 N N . ARG A 1 235 ? -14.527 -8.659 1.974 1.00 31.79 235 ARG A N 1
ATOM 1784 C CA . ARG A 1 235 ? -15.663 -8.404 1.058 1.00 32.96 235 ARG A CA 1
ATOM 1785 C C . ARG A 1 235 ? -16.329 -7.126 1.561 1.00 33.36 235 ARG A C 1
ATOM 1786 O O . ARG A 1 235 ? -16.564 -6.207 0.804 1.00 32.23 235 ARG A O 1
ATOM 1794 N N . LYS A 1 236 ? -16.545 -7.022 2.867 1.00 34.07 236 LYS A N 1
ATOM 1795 C CA . LYS A 1 236 ? -17.126 -5.791 3.404 1.00 35.13 236 LYS A CA 1
ATOM 1796 C C . LYS A 1 236 ? -16.309 -4.504 3.108 1.00 35.60 236 LYS A C 1
ATOM 1797 O O . LYS A 1 236 ? -16.892 -3.420 3.044 1.00 36.33 236 LYS A O 1
ATOM 1803 N N . ALA A 1 237 ? -15.001 -4.603 2.868 1.00 35.24 237 ALA A N 1
ATOM 1804 C CA . ALA A 1 237 ? -14.190 -3.398 2.603 1.00 35.70 237 ALA A CA 1
ATOM 1805 C C . ALA A 1 237 ? -14.037 -3.063 1.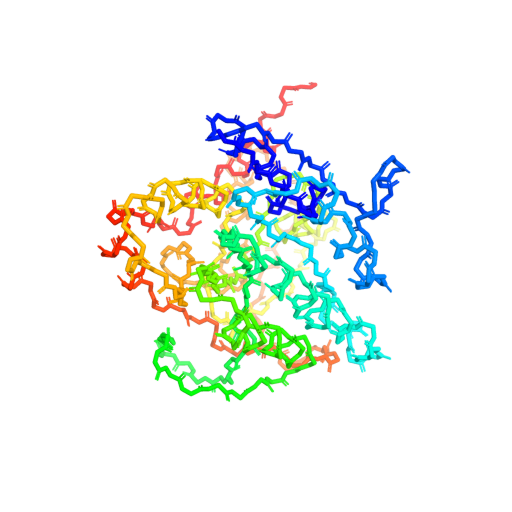126 1.00 36.32 237 ALA A C 1
ATOM 1806 O O . ALA A 1 237 ? -13.434 -2.040 0.755 1.00 36.11 237 ALA A O 1
ATOM 1808 N N . GLY A 1 238 ? -14.584 -3.924 0.277 1.00 36.61 238 GLY A N 1
ATOM 1809 C CA . GLY A 1 238 ? -14.519 -3.696 -1.144 1.00 37.06 238 GLY A CA 1
ATOM 1810 C C . GLY A 1 238 ? -13.341 -4.391 -1.762 1.00 37.41 238 GLY A C 1
ATOM 1811 O O . GLY A 1 238 ? -13.001 -4.093 -2.879 1.00 37.73 238 GLY A O 1
ATOM 1812 N N . ILE A 1 239 ? -12.680 -5.293 -1.051 1.00 37.90 239 ILE A N 1
ATOM 1813 C CA . ILE A 1 239 ? -11.604 -6.020 -1.703 1.00 38.44 239 ILE A CA 1
ATOM 1814 C C . ILE A 1 239 ? -12.268 -7.048 -2.622 1.00 38.27 239 ILE A C 1
ATOM 1815 O O . ILE A 1 239 ? -13.055 -7.865 -2.148 1.00 38.23 239 ILE A O 1
ATOM 1820 N N . THR A 1 240 ? -11.992 -7.014 -3.925 1.00 38.15 240 THR A N 1
ATOM 1821 C CA . THR A 1 240 ? -12.567 -8.028 -4.800 1.00 38.29 240 THR A CA 1
ATOM 1822 C C . THR A 1 240 ? -11.770 -9.268 -4.622 1.00 37.87 240 THR A C 1
ATOM 1823 O O . THR A 1 240 ? -10.550 -9.196 -4.585 1.00 37.37 240 THR A O 1
ATOM 1827 N N . LEU A 1 241 ? -12.463 -10.402 -4.559 1.00 37.90 241 LEU A N 1
ATOM 1828 C CA . LEU A 1 241 ? -11.822 -11.698 -4.379 1.00 38.43 241 LEU A CA 1
ATOM 1829 C C . LEU A 1 241 ? -12.201 -12.647 -5.497 1.00 38.61 241 LEU A C 1
ATOM 1830 O O . LEU A 1 241 ? -13.375 -12.754 -5.875 1.00 39.33 241 LEU A O 1
ATOM 1835 N N . ALA A 1 242 ? -11.217 -13.332 -6.063 1.00 38.24 242 ALA A N 1
ATOM 1836 C CA . ALA A 1 242 ? -11.529 -14.299 -7.106 1.00 37.71 242 ALA A CA 1
ATOM 1837 C C . ALA A 1 242 ? -12.302 -15.453 -6.467 1.00 37.51 242 ALA A C 1
ATOM 1838 O O . ALA A 1 242 ? -13.194 -16.034 -7.072 1.00 35.95 242 ALA A O 1
ATOM 1840 N N . LEU A 1 243 ? -11.969 -15.730 -5.210 1.00 37.18 243 LEU A N 1
ATOM 1841 C CA . LEU A 1 243 ? -12.508 -16.859 -4.457 1.00 37.92 243 LEU A CA 1
ATOM 1842 C C . LEU A 1 243 ? -14.008 -17.118 -4.487 1.00 37.72 243 LEU A C 1
ATOM 1843 O O . LEU A 1 243 ? -14.807 -16.304 -4.036 1.00 37.46 243 LEU A O 1
ATOM 1848 N N . THR A 1 244 ? -14.379 -18.294 -4.962 1.00 38.19 244 THR A N 1
ATOM 1849 C CA . THR A 1 244 ? -15.781 -18.671 -4.980 1.00 38.41 244 THR A CA 1
ATOM 1850 C C . THR A 1 244 ? -16.075 -19.796 -4.006 1.00 38.48 244 THR A C 1
ATOM 1851 O O . THR A 1 244 ? -17.089 -19.733 -3.330 1.00 38.86 244 THR A O 1
ATOM 1855 N N . GLU A 1 245 ? -15.206 -20.802 -3.900 1.00 38.55 245 GLU A N 1
ATOM 1856 C CA . GLU A 1 245 ? -15.501 -21.937 -3.005 1.00 39.04 245 GLU A CA 1
ATOM 1857 C C . GLU A 1 245 ? -14.606 -22.079 -1.782 1.00 38.12 245 GLU A C 1
ATOM 1858 O O . GLU A 1 245 ? -13.384 -22.212 -1.908 1.00 37.97 245 GLU A O 1
ATOM 1864 N N . LEU A 1 246 ? -15.232 -22.097 -0.608 1.00 36.98 246 LEU A N 1
ATOM 1865 C CA . LEU A 1 246 ? -14.494 -22.267 0.653 1.00 36.31 246 LEU A CA 1
ATOM 1866 C C . LEU A 1 246 ? -14.859 -23.581 1.335 1.00 35.21 246 LEU A C 1
ATOM 1867 O O . LEU A 1 246 ? -15.921 -23.705 1.935 1.00 33.99 246 LEU A O 1
ATOM 1872 N N . ASN A 1 247 ? -13.958 -24.548 1.238 1.00 34.52 247 ASN A N 1
ATOM 1873 C CA . ASN A 1 247 ? -14.157 -25.845 1.852 1.00 34.03 247 ASN A CA 1
ATOM 1874 C C . ASN A 1 247 ? -13.318 -26.078 3.116 1.00 32.67 247 ASN A C 1
ATOM 1875 O O . ASN A 1 247 ? -12.147 -25.699 3.195 1.00 32.59 247 ASN A O 1
ATOM 1880 N N . ALA A 1 248 ? -13.969 -26.669 4.109 1.00 30.99 248 ALA A N 1
ATOM 1881 C CA . ALA A 1 248 ? -13.351 -27.101 5.346 1.00 29.66 248 ALA A CA 1
ATOM 1882 C C . ALA A 1 248 ? -12.711 -28.454 5.084 1.00 29.15 248 ALA A C 1
ATOM 1883 O O . ALA A 1 248 ? -13.261 -29.281 4.321 1.00 28.75 248 ALA A O 1
ATOM 1885 N N . VAL A 1 249 ? -11.563 -28.694 5.697 1.00 28.25 249 VAL A N 1
ATOM 1886 C CA . VAL A 1 249 ? -10.839 -29.940 5.499 1.00 28.17 249 VAL A CA 1
ATOM 1887 C C . VAL A 1 249 ? -10.145 -30.352 6.778 1.00 28.58 249 VAL A C 1
ATOM 1888 O O . VAL A 1 249 ? -9.695 -29.493 7.536 1.00 26.66 249 VAL A O 1
ATOM 1892 N N . PRO A 1 250 ? -10.051 -31.658 7.024 1.00 28.87 250 PRO A N 1
ATOM 1893 C CA . PRO A 1 250 ? -9.303 -32.145 8.181 1.00 29.57 250 PRO A CA 1
ATOM 1894 C C . PRO A 1 250 ? -7.796 -31.853 8.086 1.00 30.43 250 PRO A C 1
ATOM 1895 O O . PRO A 1 250 ? -7.284 -31.573 7.003 1.00 28.79 250 PRO A O 1
ATOM 1899 N N . THR A 1 251 ? -7.126 -31.914 9.239 1.00 32.14 251 THR A N 1
ATOM 1900 C CA . THR A 1 251 ? -5.698 -31.681 9.398 1.00 33.83 251 THR A CA 1
ATOM 1901 C C . THR A 1 251 ? -4.803 -32.613 8.665 1.00 36.32 251 THR A C 1
ATOM 1902 O O . THR A 1 251 ? -3.819 -32.195 8.080 1.00 36.60 251 THR A O 1
ATOM 1906 N N . SER A 1 252 ? -5.118 -33.897 8.785 1.00 39.57 252 SER A N 1
ATOM 1907 C CA . SER A 1 252 ? -4.295 -34.990 8.273 1.00 41.65 252 SER A CA 1
ATOM 1908 C C . SER A 1 252 ? -4.067 -34.988 6.773 1.00 43.51 252 SER A C 1
ATOM 1909 O O . SER A 1 252 ? -2.952 -35.229 6.299 1.00 44.45 252 SER A O 1
ATOM 1912 N N . ALA A 1 253 ? -5.130 -34.728 6.027 1.00 45.08 253 ALA A N 1
ATOM 1913 C CA . ALA A 1 253 ? -5.089 -34.806 4.574 1.00 46.04 253 ALA A CA 1
ATOM 1914 C C . ALA A 1 253 ? -3.883 -34.132 3.887 1.00 46.15 253 ALA A C 1
ATOM 1915 O O 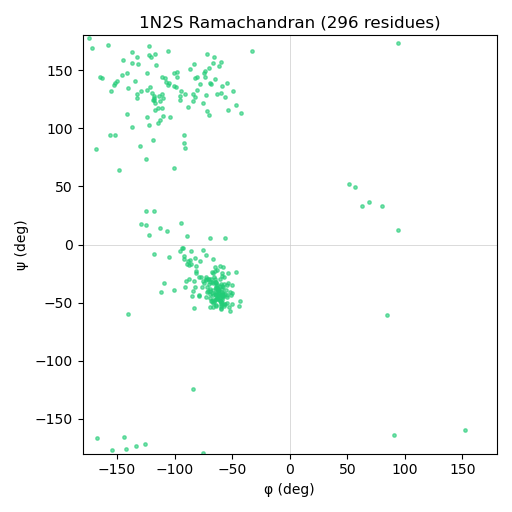. ALA A 1 253 ? -3.527 -34.512 2.747 1.00 47.22 253 ALA A O 1
ATOM 1917 N N . TYR A 1 254 ? -3.270 -33.161 4.557 1.00 45.64 254 TYR A N 1
ATOM 1918 C CA . TYR A 1 254 ? -2.121 -32.420 4.014 1.00 45.30 254 TYR A CA 1
ATOM 1919 C C . TYR A 1 254 ? -0.975 -32.311 5.031 1.00 44.62 254 TYR A C 1
ATOM 1920 O O . TYR A 1 254 ? -1.157 -31.857 6.153 1.00 44.28 254 TYR A O 1
ATOM 1929 N N . PRO A 1 255 ? 0.204 -32.741 4.583 1.00 43.70 255 PRO A N 1
ATOM 1930 C CA . PRO A 1 255 ? 1.418 -32.861 5.413 1.00 42.86 255 PRO A CA 1
ATOM 1931 C C . PRO A 1 255 ? 2.053 -31.696 6.131 1.00 41.96 255 PRO A C 1
ATOM 1932 O O . PRO A 1 255 ? 2.293 -30.673 5.496 1.00 42.62 255 PRO A O 1
ATOM 1936 N N . THR A 1 256 ? 2.350 -31.855 7.422 1.00 40.50 256 THR A N 1
ATOM 1937 C CA . THR A 1 256 ? 3.299 -30.964 8.070 1.00 39.07 256 THR A CA 1
ATOM 1938 C C . THR A 1 256 ? 4.274 -31.806 8.866 1.00 37.83 256 THR A C 1
ATOM 1939 O O . THR A 1 256 ? 3.894 -32.690 9.619 1.00 37.54 256 THR A O 1
ATOM 1943 N N . PRO A 1 257 ? 5.545 -31.536 8.642 1.00 36.53 257 PRO A N 1
ATOM 1944 C CA . PRO A 1 257 ? 6.657 -32.233 9.285 1.00 35.95 257 PRO A CA 1
ATOM 1945 C C . PRO A 1 257 ? 6.521 -32.318 10.786 1.00 35.53 257 PRO A C 1
ATOM 1946 O O . PRO A 1 257 ? 6.662 -33.376 11.366 1.00 35.83 257 PRO A O 1
ATOM 1950 N N . ALA A 1 258 ? 6.269 -31.202 11.434 1.00 34.98 258 ALA A N 1
ATOM 1951 C CA . ALA A 1 258 ? 6.092 -31.264 12.863 1.00 34.77 258 ALA A CA 1
ATOM 1952 C C . ALA A 1 258 ? 4.598 -31.303 13.104 1.00 34.62 258 ALA A C 1
ATOM 1953 O O . ALA A 1 258 ? 3.830 -30.678 12.383 1.00 35.13 258 ALA A O 1
ATOM 1955 N N . SER A 1 259 ? 4.175 -32.035 14.115 1.00 34.30 259 SER A N 1
ATOM 1956 C CA . SER A 1 259 ? 2.758 -32.145 14.412 1.00 34.53 259 SER A CA 1
ATOM 1957 C C . SER A 1 259 ? 2.199 -30.880 15.030 1.00 34.30 259 SER A C 1
ATOM 1958 O O . SER A 1 259 ? 2.867 -30.236 15.823 1.00 33.84 259 SER A O 1
ATOM 1961 N N . ARG A 1 260 ? 0.958 -30.556 14.681 1.00 34.76 260 ARG A N 1
ATOM 1962 C CA . ARG A 1 260 ? 0.234 -29.430 15.284 1.00 35.26 260 ARG A CA 1
ATOM 1963 C C . ARG A 1 260 ? -0.843 -30.004 16.190 1.00 34.74 260 ARG A C 1
ATOM 1964 O O . ARG A 1 260 ? -1.442 -31.015 15.870 1.00 35.43 260 ARG A O 1
ATOM 1972 N N . PRO A 1 261 ? -1.108 -29.365 17.314 1.00 34.09 261 PRO A N 1
ATOM 1973 C CA . PRO A 1 261 ? -2.130 -29.863 18.225 1.00 33.70 261 PRO A CA 1
ATOM 1974 C C . PRO A 1 261 ? -3.492 -29.591 17.649 1.00 33.17 261 PRO A C 1
ATOM 1975 O O . PRO A 1 261 ? -3.654 -28.612 16.946 1.00 33.51 261 PRO A O 1
ATOM 1979 N N . GLY A 1 262 ? -4.460 -30.443 17.937 1.00 31.91 262 GLY A N 1
ATOM 1980 C CA . GLY A 1 262 ? -5.820 -30.192 17.522 1.00 30.79 262 GLY A CA 1
ATOM 1981 C C . GLY A 1 262 ? -6.409 -29.222 18.538 1.00 29.82 262 GLY A C 1
ATOM 1982 O O . GLY A 1 262 ? -7.335 -28.485 18.226 1.00 28.78 262 GLY A O 1
ATOM 1983 N N . ASN A 1 263 ? -5.844 -29.219 19.745 1.00 29.16 263 ASN A N 1
ATOM 1984 C CA . ASN A 1 263 ? -6.332 -28.381 20.857 1.00 28.42 263 ASN A CA 1
ATOM 1985 C C . ASN A 1 263 ? -5.319 -27.396 21.363 1.00 28.28 263 ASN A C 1
ATOM 1986 O O . ASN A 1 263 ? -4.546 -27.723 22.277 1.00 28.13 263 ASN A O 1
ATOM 1991 N N . SER A 1 264 ? -5.328 -26.190 20.770 1.00 28.56 264 SER A N 1
ATOM 1992 C CA . SER A 1 264 ? -4.529 -25.077 21.277 1.00 27.93 264 SER A CA 1
ATOM 1993 C C . SER A 1 264 ? -5.366 -24.202 22.210 1.00 27.98 264 SER A C 1
ATOM 1994 O O . SER A 1 264 ? -4.992 -23.062 22.460 1.00 27.95 264 SER A O 1
ATOM 1997 N N . ARG A 1 265 ? -6.486 -24.670 22.746 1.00 27.72 265 ARG A N 1
ATOM 1998 C CA . ARG A 1 265 ? -7.284 -23.778 23.597 1.00 28.16 265 ARG A CA 1
ATOM 1999 C C . ARG A 1 265 ? -6.536 -23.497 24.878 1.00 28.08 265 ARG A C 1
ATOM 2000 O O . ARG A 1 265 ? -5.921 -24.413 25.368 1.00 27.82 265 ARG A O 1
ATOM 2008 N N . LEU A 1 266 ? -6.524 -22.244 25.392 1.00 28.71 266 LEU A N 1
ATOM 2009 C CA . LEU A 1 266 ? -5.865 -21.912 26.683 1.00 28.64 266 LEU A CA 1
ATOM 2010 C C . LEU A 1 266 ? -6.783 -21.135 27.610 1.00 29.15 266 LEU A C 1
ATOM 2011 O O . LEU A 1 266 ? -7.431 -20.181 27.215 1.00 30.46 266 LEU A O 1
ATOM 2016 N N . ASN A 1 267 ? -6.847 -21.564 28.854 1.00 29.98 267 ASN A N 1
ATOM 2017 C CA . ASN A 1 267 ? -7.602 -20.858 29.866 1.00 29.78 267 ASN A CA 1
ATOM 2018 C C . ASN A 1 267 ? -6.703 -19.750 30.418 1.00 29.55 267 ASN A C 1
ATOM 2019 O O . ASN A 1 267 ? -5.592 -20.006 30.835 1.00 29.67 267 ASN A O 1
ATOM 2024 N N . THR A 1 268 ? -7.204 -18.528 30.475 1.00 29.78 268 THR A N 1
ATOM 2025 C CA . THR A 1 268 ? -6.404 -17.400 30.926 1.00 29.19 268 THR A CA 1
ATOM 2026 C C . THR A 1 268 ? -6.940 -16.732 32.177 1.00 29.14 268 THR A C 1
ATOM 2027 O O . THR A 1 268 ? -6.776 -15.514 32.348 1.00 29.13 268 THR A O 1
ATOM 2031 N N . GLU A 1 269 ? -7.619 -17.476 33.027 1.00 29.37 269 GLU A N 1
ATOM 2032 C CA . GLU A 1 269 ? -8.131 -16.863 34.273 1.00 29.33 269 GLU A CA 1
ATOM 2033 C C . GLU A 1 269 ? -7.010 -16.391 35.200 1.00 28.04 269 GLU A C 1
ATOM 2034 O O . GLU A 1 269 ? -7.150 -15.375 35.869 1.00 28.91 269 GLU A O 1
ATOM 2040 N N . LYS A 1 270 ? -5.890 -17.094 35.211 1.00 27.77 270 LYS A N 1
ATOM 2041 C CA . LYS A 1 270 ? -4.761 -16.731 36.081 1.00 27.36 270 LYS A CA 1
ATOM 2042 C C . LYS A 1 270 ? -4.248 -15.343 35.774 1.00 27.02 270 LYS A C 1
ATOM 2043 O O . LYS A 1 270 ? -4.152 -14.509 36.635 1.00 24.74 270 LYS A O 1
ATOM 2049 N N . PHE A 1 271 ? -3.935 -15.075 34.514 1.00 26.02 271 PHE A N 1
ATOM 2050 C CA . PHE A 1 271 ? -3.521 -13.772 34.131 1.00 25.67 271 PHE A CA 1
ATOM 2051 C C . PHE A 1 271 ? -4.574 -12.686 34.420 1.00 24.67 271 PHE A C 1
ATOM 2052 O O . PHE A 1 271 ? -4.246 -11.638 34.936 1.00 25.12 271 PHE A O 1
ATOM 2060 N N . GLN A 1 272 ? -5.809 -12.890 34.014 1.00 25.46 272 GLN A N 1
ATOM 2061 C CA . GLN A 1 272 ? -6.884 -11.913 34.272 1.00 26.50 272 GLN A CA 1
ATOM 2062 C C . GLN A 1 272 ? -7.042 -11.465 35.741 1.00 26.36 272 GLN A C 1
ATOM 2063 O O . GLN A 1 272 ? -7.198 -10.277 36.035 1.00 27.53 272 GLN A O 1
ATOM 2069 N N . ARG A 1 273 ? -6.925 -12.374 36.671 1.00 28.35 273 ARG A N 1
ATOM 2070 C CA . ARG A 1 273 ? -7.112 -11.968 38.056 1.00 29.06 273 ARG A CA 1
ATOM 2071 C C . ARG A 1 273 ? -5.837 -11.464 38.702 1.00 28.29 273 ARG A C 1
ATOM 2072 O O . ARG A 1 273 ? -5.912 -10.558 39.550 1.00 29.12 273 ARG A O 1
ATOM 2080 N N . ASN A 1 274 ? -4.676 -11.962 38.270 1.00 26.29 274 ASN A N 1
ATOM 2081 C CA . ASN A 1 274 ? -3.428 -11.491 38.895 1.00 25.67 274 ASN A CA 1
ATOM 2082 C C . ASN A 1 274 ? -3.016 -10.069 38.450 1.00 24.97 274 ASN A C 1
ATOM 2083 O O . ASN A 1 274 ? -2.414 -9.316 39.205 1.00 24.94 274 ASN A O 1
ATOM 2088 N N . PHE A 1 275 ? -3.349 -9.700 37.220 1.00 24.20 275 PHE A N 1
ATOM 2089 C CA . PHE A 1 275 ? -3.022 -8.387 36.677 1.00 23.07 275 PHE A CA 1
ATOM 2090 C C . PHE A 1 275 ? -4.238 -7.458 36.602 1.00 23.61 275 PHE A C 1
ATOM 2091 O O . PHE A 1 275 ? -4.065 -6.288 36.388 1.00 23.59 275 PHE A O 1
ATOM 2099 N N . ASP A 1 276 ? -5.459 -7.971 36.815 1.00 25.63 276 ASP A N 1
ATOM 2100 C CA . ASP A 1 276 ? -6.715 -7.161 36.694 1.00 26.10 276 ASP A CA 1
ATOM 2101 C C . ASP A 1 27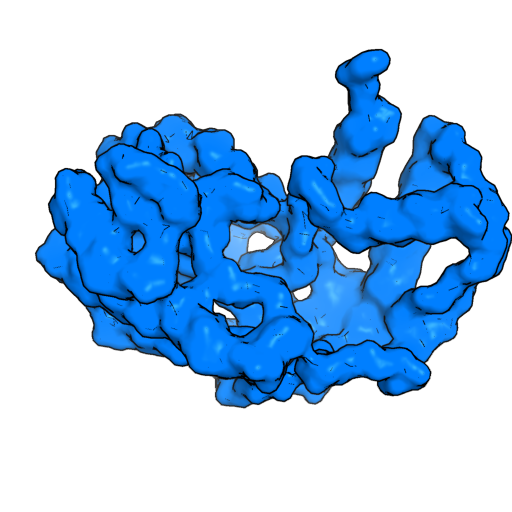6 ? -6.815 -6.536 35.336 1.00 26.17 276 ASP A C 1
ATOM 2102 O O . ASP A 1 276 ? -6.975 -5.319 35.208 1.00 22.91 276 ASP A O 1
ATOM 2107 N N . LEU A 1 277 ? -6.617 -7.371 34.328 1.00 25.78 277 LEU A N 1
ATOM 2108 C CA . LEU A 1 277 ? -6.660 -6.966 32.973 1.00 25.60 277 LEU A CA 1
ATOM 2109 C C . LEU A 1 277 ? -7.709 -7.794 32.321 1.00 27.74 277 LEU A C 1
ATOM 2110 O O . LEU A 1 277 ? -8.061 -8.873 32.796 1.00 27.53 277 LEU A O 1
ATOM 2115 N N . ILE A 1 278 ? -8.120 -7.318 31.166 1.00 28.75 278 ILE A N 1
ATOM 2116 C CA . ILE A 1 278 ? -9.167 -7.909 30.350 1.00 29.83 278 ILE A CA 1
ATOM 2117 C C . ILE A 1 278 ? -8.560 -8.481 29.123 1.00 31.04 278 ILE A C 1
ATOM 2118 O O . ILE A 1 278 ? -7.569 -7.926 28.583 1.00 31.79 278 ILE A O 1
ATOM 2123 N N . LEU A 1 279 ? -9.113 -9.616 28.660 1.00 30.38 279 LEU A N 1
ATOM 2124 C CA . LEU A 1 279 ? -8.574 -10.185 27.426 1.00 29.14 279 LEU A CA 1
ATOM 2125 C C . LEU A 1 279 ? -9.739 -10.274 26.447 1.00 29.72 279 LEU A C 1
ATOM 2126 O O . LEU A 1 279 ? -10.678 -11.140 26.553 1.00 30.67 279 LEU A O 1
ATOM 2131 N N . PRO A 1 280 ? -9.753 -9.345 25.520 1.00 29.18 280 PRO A N 1
ATOM 2132 C CA . PRO A 1 280 ? -10.855 -9.281 24.543 1.00 28.70 280 PRO A CA 1
ATOM 2133 C C . PRO A 1 280 ? -10.941 -10.454 23.565 1.00 27.22 280 PRO A C 1
ATOM 2134 O O . PRO A 1 280 ? -9.903 -11.066 23.255 1.00 28.55 280 PRO A O 1
ATOM 2138 N N . GLN A 1 281 ? -12.137 -10.682 23.038 1.00 27.15 281 GLN A N 1
ATOM 2139 C CA . GLN A 1 281 ? -12.444 -11.701 22.059 1.00 26.72 281 GLN A CA 1
ATOM 2140 C C . GLN A 1 281 ? -11.536 -11.556 20.879 1.00 26.04 281 GLN A C 1
ATOM 2141 O O . GLN A 1 281 ? -11.252 -10.438 20.441 1.00 27.15 281 GLN A O 1
ATOM 2147 N N . TRP A 1 282 ? -11.068 -12.670 20.381 1.00 24.73 282 TRP A N 1
ATOM 2148 C CA . TRP A 1 282 ? -10.103 -12.679 19.291 1.00 25.05 282 TRP A CA 1
ATOM 2149 C C . TRP A 1 282 ? -10.473 -11.891 18.041 1.00 25.66 282 TRP A C 1
ATOM 2150 O O . TRP A 1 282 ? -9.588 -11.428 17.284 1.00 27.22 282 TRP A O 1
ATOM 2161 N N . GLU A 1 283 ? -11.752 -11.692 17.814 1.00 26.51 283 GLU A N 1
ATOM 2162 C CA . GLU A 1 283 ? -12.190 -11.084 16.569 1.00 26.54 283 GLU A CA 1
ATOM 2163 C C . GLU A 1 283 ? -11.812 -9.629 16.507 1.00 26.33 283 GLU A C 1
ATOM 2164 O O . GLU A 1 283 ? -11.539 -9.124 15.438 1.00 25.42 283 GLU A O 1
ATOM 2170 N N . LEU A 1 284 ? -11.820 -8.976 17.652 1.00 26.38 284 LEU A N 1
ATOM 2171 C CA . LEU A 1 284 ? -11.551 -7.550 17.719 1.00 27.90 284 LEU A CA 1
ATOM 2172 C C . LEU A 1 284 ? -10.210 -7.193 17.124 1.00 27.40 284 LEU A C 1
ATOM 2173 O O . LEU A 1 284 ? -10.101 -6.311 16.287 1.00 27.27 284 LEU A O 1
ATOM 2178 N N . GLY A 1 285 ? -9.200 -7.892 17.615 1.00 25.43 285 GLY A N 1
ATOM 2179 C CA . GLY A 1 285 ? -7.855 -7.705 17.195 1.00 25.23 285 GLY A CA 1
ATOM 2180 C C . GLY A 1 285 ? -7.654 -7.994 15.726 1.00 23.33 285 GLY A C 1
ATOM 2181 O O . GLY A 1 285 ? -6.956 -7.271 15.072 1.00 21.25 285 GLY A O 1
ATOM 2182 N N . VAL A 1 286 ? -8.258 -9.044 15.248 1.00 23.76 286 VAL A N 1
ATOM 2183 C CA . VAL A 1 286 ? -8.167 -9.364 13.810 1.00 25.35 286 VAL A CA 1
ATOM 2184 C C . VAL A 1 286 ? -8.849 -8.360 12.913 1.00 23.79 286 VAL A C 1
ATOM 2185 O O . VAL A 1 286 ? -8.307 -8.001 11.884 1.00 25.71 286 VAL A O 1
ATOM 2189 N N . LYS A 1 287 ? -10.030 -7.929 13.278 1.00 23.48 287 LYS A N 1
ATOM 2190 C CA . LYS A 1 287 ? -10.794 -6.965 12.464 1.00 23.56 287 LYS A CA 1
ATOM 2191 C C . LYS A 1 287 ? -10.026 -5.605 12.415 1.00 23.06 287 LYS A C 1
ATOM 2192 O O . LYS A 1 287 ? -9.990 -4.861 11.407 1.00 22.07 287 LYS A O 1
ATOM 2198 N N . ARG A 1 288 ? -9.337 -5.326 13.504 1.00 23.14 288 ARG A N 1
ATOM 2199 C CA . ARG A 1 288 ? -8.618 -4.093 13.570 1.00 23.40 288 ARG A CA 1
ATOM 2200 C C . ARG A 1 288 ? -7.412 -4.187 12.674 1.00 25.10 288 ARG A C 1
ATOM 2201 O O . ARG A 1 288 ? -7.161 -3.259 11.992 1.00 24.09 288 ARG A O 1
ATOM 2209 N N . MET A 1 289 ? -6.650 -5.285 12.708 1.00 25.58 289 MET A N 1
ATOM 2210 C CA . MET A 1 289 ? -5.538 -5.363 11.820 1.00 27.40 289 MET A CA 1
ATOM 2211 C C . MET A 1 289 ? -6.025 -5.372 10.359 1.00 26.13 289 MET A C 1
ATOM 2212 O O . MET A 1 289 ? -5.403 -4.727 9.521 1.00 26.46 289 MET A O 1
ATOM 2217 N N . LEU A 1 290 ? -7.167 -6.005 10.091 1.00 25.60 290 LEU A N 1
ATOM 2218 C CA . LEU A 1 290 ? -7.720 -6.017 8.731 1.00 24.67 290 LEU A CA 1
ATOM 2219 C C . LEU A 1 290 ? -8.062 -4.597 8.270 1.00 24.32 290 LEU A C 1
ATOM 2220 O O . LEU A 1 290 ? -7.660 -4.187 7.175 1.00 23.04 290 LEU A O 1
ATOM 2225 N N . THR A 1 291 ? -8.729 -3.826 9.118 1.00 23.70 291 THR A N 1
ATOM 2226 C CA . THR A 1 291 ? -9.035 -2.447 8.759 1.00 24.71 291 THR A CA 1
ATOM 2227 C C . THR A 1 291 ? -7.787 -1.628 8.463 1.00 24.36 291 THR A C 1
ATOM 2228 O O . THR A 1 291 ? -7.737 -0.842 7.508 1.00 22.37 291 THR A O 1
ATOM 2232 N N . GLU A 1 292 ? -6.779 -1.816 9.284 1.00 24.45 292 GLU A N 1
ATOM 2233 C CA . GLU A 1 292 ? -5.550 -1.062 9.102 1.00 25.77 292 GLU A CA 1
ATOM 2234 C C . GLU A 1 292 ? -4.950 -1.444 7.784 1.00 27.10 292 GLU A C 1
ATOM 2235 O O . GLU A 1 292 ? -4.480 -0.598 7.039 1.00 27.20 292 GLU A O 1
ATOM 2241 N N . MET A 1 293 ? -4.960 -2.727 7.477 1.00 28.93 293 MET A N 1
ATOM 2242 C CA . MET A 1 293 ? -4.445 -3.151 6.183 1.00 31.16 293 MET A CA 1
ATOM 2243 C C . MET A 1 293 ? -5.321 -2.572 5.054 1.00 31.10 293 MET A C 1
ATOM 2244 O O . MET A 1 293 ? -4.797 -2.108 4.060 1.00 34.01 293 MET A O 1
ATOM 2249 N N . PHE A 1 294 ? -6.648 -2.601 5.187 1.00 30.99 294 PHE A N 1
ATOM 2250 C CA . PHE A 1 294 ? -7.510 -2.144 4.116 1.00 32.15 294 PHE A CA 1
ATOM 2251 C C . PHE A 1 294 ? -7.586 -0.615 3.974 1.00 34.07 294 PHE A C 1
ATOM 2252 O O . PHE A 1 294 ? -7.659 -0.149 2.888 1.00 32.66 294 PHE A O 1
ATOM 2260 N N . THR A 1 295 ? -7.561 0.144 5.063 1.00 36.60 295 THR A N 1
ATOM 2261 C CA . THR A 1 295 ? -7.641 1.598 4.996 1.00 39.47 295 THR A CA 1
ATOM 2262 C C . THR A 1 295 ? -6.225 2.130 5.154 1.00 43.67 295 THR A C 1
ATOM 2263 O O . THR A 1 295 ? -5.860 2.774 6.114 1.00 44.11 295 THR A O 1
ATOM 2267 N N . THR A 1 296 ? -5.413 1.823 4.163 1.00 48.75 296 THR A N 1
ATOM 2268 C CA . THR A 1 296 ? -3.996 2.161 4.179 1.00 51.34 296 THR A CA 1
ATOM 2269 C C . THR A 1 296 ? -3.722 3.499 3.519 1.00 52.93 296 THR A C 1
ATOM 2270 O O . THR A 1 296 ? -3.459 3.531 2.322 1.00 54.20 296 THR A O 1
ATOM 2274 N N . THR A 1 297 ? -3.798 4.612 4.250 1.00 54.76 297 THR A N 1
ATOM 2275 C CA . THR A 1 297 ? -3.494 5.887 3.592 1.00 56.07 297 THR A CA 1
ATOM 2276 C C . THR A 1 297 ? -2.130 5.698 2.973 1.00 56.90 297 THR A C 1
ATOM 2277 O O . THR A 1 297 ? -1.142 5.460 3.669 1.00 57.50 297 THR A O 1
ATOM 2281 N N . THR A 1 298 ? -2.088 5.762 1.655 1.00 57.85 298 THR A N 1
ATOM 2282 C CA . THR A 1 298 ? -0.861 5.538 0.922 1.00 58.50 298 THR A CA 1
ATOM 2283 C C . THR A 1 298 ? -1.191 5.782 -0.530 1.00 58.46 298 THR A C 1
ATOM 2284 O O . THR A 1 298 ? -2.352 6.014 -0.852 1.00 58.67 298 THR A O 1
#

Nearest PDB structures (foldseek):
  1kbz-assembly1_A  TM=1.001E+00  e=9.940E-61  Salmonella enterica subsp. enterica serovar Typhimurium
  8ctr-assembly4_D  TM=9.909E-01  e=1.147E-45  Klebsiella pneumoniae
  3sc6-assembly6_F  TM=9.286E-01  e=1.175E-30  Bacillus anthracis str. Ames
  3sc6-assembly5_E  TM=9.474E-01  e=1.120E-28  Bacillus anthracis str. Ames
  3sc6-assembly2_B  TM=9.152E-01  e=9.326E-30  Bacillus anthracis str. Ames

Sequence (298 aa):
MNILLFGKTGQVGWELQRSLAPVGNLIALDVHSKEFCGDFSNPKGVAETVRKLRPDVIVNAAAHTAVDKAESEPELAQLLNATSVEAIAKAANETGAWVVHYSTDYVFPGTGDIPWQETDATSPLNVYGKTKLAGEKALQDNCPKHLIFRTSWVYAGKGNNFAKTMLRLAKERQTLSVINDQYGAPTGAELLADCTAHAIRVALNKPEVAGLYHLVAGGTTTWHDYAALVFDEARKAGITLALTELNAVPTSAYPTPASRPGNSRLNTEKFQRNFDLILPQWELGVKRMLTEMFTTTT

GO terms:
  GO:0008831 dTDP-4-dehydrorhamnose reductase activity (F, IDA)
  GO:0009103 lipopolysaccharide biosynthetic process (P, IDA)
  GO:0000271 polysaccharide biosynthetic process (P, IDA)

Radius of gyration: 19.19 Å; Cα contacts (8 Å, |Δi|>4): 607; chains: 1; bounding box: 45×41×51 Å

Solvent-accessible surface area: 13764 Å² total; per-residue (Å²): 77,65,0,1,0,0,3,60,92,32,65,21,0,111,28,0,51,111,8,0,58,116,22,12,105,47,57,23,11,20,72,144,29,188,165,53,38,2,56,6,54,71,24,171,8,0,7,81,0,3,119,119,32,164,4,61,0,0,0,4,24,19,32,14,93,56,19,46,110,0,62,72,48,63,153,70,0,74,52,32,2,4,47,0,4,82,9,3,0,108,3,0,62,120,68,35,2,11,1,0,4,19,4,9,2,27,0,1,43,35,93,39,116,112,40,27,86,28,124,45,92,46,71,41,79,12,24,30,0,142,4,8,17,35,0,2,99,15,0,70,117,46,0,88,77,16,1,0,0,6,11,5,30,41,11,9,31,117,43,91,10,40,0,42,38,29,13,135,40,0,132,133,118,109,86,14,71,15,45,50,55,11,79,0,5,0,0,6,1,52,36,0,0,52,6,0,10,100,0,4,154,23,2,77,129,114,76,151,9,34,12,18,1,0,0,8,7,19,36,64,9,7,49,30,70,2,0,37,34,0,2,47,32,0,122,156,55,58,46,124,31,33,13,102,85,46,89,40,32,82,40,97,64,164,122,52,102,1,55,66,5,33,1,3,58,18,43,13,102,54,0,57,167,46,8,128,36,136,17,51,93,14,57,118,25,0,94,131,7,1,70,96,44,39,98,72,149,160

B-factor: mean 31.98, std 7.29, range [19.2, 70.73]

CATH classification: 3.40.50.720 (+1 more: 3.90.25.10)

InterPro domains:
  IPR005913 dTDP-4-dehydrorhamnose reductase [PTHR10491] (2-295)
  IPR005913 dTDP-4-dehydrorhamnose reductase [TIGR01214] (3-293)
  IPR029903 RmlD-like, substrate binding domain [PF04321] (1-293)
  IPR036291 NAD(P)-binding domain superfamily [SSF51735] (1-294)

Secondary structure (DSSP, 8-state):
-EEEEE-TTSHHHHHHHHHTTTTSEEEEE-TT-SSS---TT-HHHHHHHHHHH--SEEEE------HHHHTT-HHHHHIIIIIHHHHHHHHHTTTT-EEEEEEEGGGS---TTPPB-TTS----SSHHHHHHHHHHHHHHHH-SSEEEEEE-SEE-SSS--HHHHHHHHHHH-SEEEEE-S-EE--EEHHHHHHHHHHHHHHHHH-GGG-EEEE---BS-EEHHHHHHHHHHHHHHHT------EEEEE-STTS--SS---SB--B--HHHHHHHT----BHHHHHHHHHHHHHS---